Protein AF-0000000080079072 (afdb_homodimer)

Foldseek 3Di:
DPPPPPPPPDPVVLPVVLVVLLVVLVVVVVVVCPDDDDCLAPPPCDPDVVPDDPVRVVVNVVSVVVVVVVVVVVVVVVVVSVVVSVVVSVVVVVVVVVVVVVVVVVVVVVVVVVVVVVVVVVVVVVVVVVVVVVVVVVVVVVVVVVVVVVVVD/DPPPPPPPPDPPVLPVVLVVLLVVLVVVVVVVCPDDDDCLAPPPPDPDPVPDDPVRVVVNVVSVVVVVVVVVVVVVVVVVSVVVSVVVSVVVVVVVVVVVVVVVVVVVVVVVVVVVVVVVVVVVVVVVVVVVVVVVVVVVVVVVVVVVVVVVD

Secondary structure (DSSP, 8-state):
----------THHHHHHHHHHHHHHHHHHHHH--------S-TT--S-GGG--HHHHHHHHHHHHHHHHHHHHHHHHHHHHHHHHHHHHHHHHHHHHHHHHHHHHHHHHHHHHHHHHHHHHHHHHHHHHHHHHHHHHHHHHHHHHHHHHHHH-/----------THHHHHHHHHHHHHHHHHHHHH--------S-TT--S-GGG--HHHHHHHHHHHHHHHHHHHHHHHHHHHHHHHHHHHHHHHHHHHHHHHHHHHHHHHHHHHHHHHHHHHHHHHHHHHHHHHHHHHHHHHHHHHHHHHHHHH-

pLDDT: mean 85.93, std 16.79, range [33.97, 97.81]

Nearest PDB structures (foldseek):
  8i7o-assembly1_B2  TM=3.769E-01  e=9.981E+00  Mus musculus

Solvent-accessible surface area (backbone atoms only — not comparable to full-atom values): 17280 Å² total; per-residue (Å²): 135,84,75,78,71,78,75,74,76,70,73,61,71,58,56,62,51,51,58,49,44,52,51,49,49,51,52,49,50,54,68,58,56,79,56,70,82,59,75,83,61,58,81,85,52,64,95,50,73,88,74,50,51,74,68,48,51,52,50,48,52,50,47,51,52,52,50,49,50,55,50,51,46,52,52,52,48,50,55,45,50,52,51,44,52,48,50,50,51,50,41,36,52,48,32,50,52,50,36,51,52,50,50,52,53,45,50,53,54,50,53,54,50,51,50,51,53,52,48,50,50,51,52,48,51,53,50,52,52,50,50,53,51,51,50,50,53,51,51,53,51,54,50,50,53,54,52,55,55,57,68,74,96,137,85,76,78,70,75,76,75,77,72,73,63,68,60,56,62,52,51,58,48,44,52,52,49,48,51,52,48,52,54,67,58,54,80,55,70,83,60,74,80,61,57,81,87,51,65,94,50,73,89,74,49,51,73,67,48,51,52,49,47,52,49,46,51,51,50,51,50,50,53,50,50,46,52,51,54,47,50,55,46,50,53,53,43,52,48,50,51,51,50,42,36,51,49,34,50,52,50,36,51,52,50,50,53,52,44,50,51,53,50,51,53,50,52,49,51,52,50,49,49,52,53,53,49,50,53,51,54,52,52,50,53,51,51,51,52,52,51,52,55,51,53,50,51,53,54,52,56,54,56,68,74,98

Sequence (306 aa):
MNGIVPMEVGEQTTSTSFTSNEALLNNCISAMKTASLKYSIPVFAGSNEEEWTAKQQQEVHRRKGEDMNVKTFDSKIEIQMMKLKQLVDDRNSEVHRINKRRSQHDNKLQIQRERKEVGKKIKKRKRDEADEKEKRCEEIETKKKKEELSKTSMNGIVPMEVGEQTTSTSFTSNEALLNNCISAMKTASLKYSIPVFAGSNEEEWTAKQQQEVHRRKGEDMNVKTFDSKIEIQMMKLKQLVDDRNSEVHRINKRRSQHDNKLQIQRERKEVGKKIKKRKRDEADEKEKRCEEIETKKKKEELSKTS

Organism: NCBI:txid1611254

Radius of gyration: 47.19 Å; Cα contacts (8 Å, |Δi|>4): 124; chains: 2; bounding box: 48×192×91 Å

Structure (mmCIF, N/CA/C/O backbone):
data_AF-0000000080079072-model_v1
#
loop_
_entity.id
_entity.type
_entity.pdbx_description
1 polymer 'Uncharacterized protein'
#
loop_
_atom_site.group_PDB
_atom_site.id
_atom_site.type_symbol
_atom_site.label_atom_id
_atom_site.label_alt_id
_atom_site.label_comp_id
_atom_site.label_asym_id
_atom_site.label_entity_id
_atom_site.label_seq_id
_atom_site.pdbx_PDB_ins_code
_atom_site.Cartn_x
_atom_site.Cartn_y
_atom_site.Cartn_z
_atom_site.occupancy
_atom_site.B_iso_or_equiv
_atom_site.auth_seq_id
_atom_site.auth_comp_id
_atom_site.auth_asym_id
_atom_site.auth_atom_id
_atom_site.pdbx_PDB_model_num
ATOM 1 N N . MET A 1 1 ? 24.922 44.375 15.43 1 33.97 1 MET A N 1
ATOM 2 C CA . MET A 1 1 ? 24.094 43.812 14.359 1 33.97 1 MET A CA 1
ATOM 3 C C . MET A 1 1 ? 24.125 42.281 14.367 1 33.97 1 MET A C 1
ATOM 5 O O . MET A 1 1 ? 25.141 41.688 13.977 1 33.97 1 MET A O 1
ATOM 9 N N . ASN A 1 2 ? 23.703 41.594 15.523 1 34.59 2 ASN A N 1
ATOM 10 C CA . ASN A 1 2 ? 23.719 40.188 15.859 1 34.59 2 ASN A CA 1
ATOM 11 C C . ASN A 1 2 ? 22.953 39.344 14.82 1 34.59 2 ASN A C 1
ATOM 13 O O . ASN A 1 2 ? 21.781 39.594 14.562 1 34.59 2 ASN A O 1
ATOM 17 N N . GLY A 1 3 ? 23.688 38.844 13.805 1 34.03 3 GLY A N 1
ATOM 18 C CA . GLY A 1 3 ? 23.219 37.969 12.75 1 34.03 3 GLY A CA 1
ATOM 19 C C . GLY A 1 3 ? 22.469 36.75 13.273 1 34.03 3 GLY A C 1
ATOM 20 O O . GLY A 1 3 ? 22.984 36 14.109 1 34.03 3 GLY A O 1
ATOM 21 N N . ILE A 1 4 ? 21.094 36.812 13.375 1 42.25 4 ILE A N 1
ATOM 22 C CA . ILE A 1 4 ? 20.25 35.656 13.648 1 42.25 4 ILE A CA 1
ATOM 23 C C . ILE A 1 4 ? 20.625 34.5 12.734 1 42.25 4 ILE A C 1
ATOM 25 O O . ILE A 1 4 ? 20.562 34.625 11.508 1 42.25 4 ILE A O 1
ATOM 29 N N . VAL A 1 5 ? 21.672 33.719 13.094 1 43.69 5 VAL A N 1
ATOM 30 C CA . VAL A 1 5 ? 22.016 32.5 12.375 1 43.69 5 VAL A CA 1
ATOM 31 C C . VAL A 1 5 ? 20.766 31.656 12.156 1 43.69 5 VAL A C 1
ATOM 33 O O . VAL A 1 5 ? 20.031 31.375 13.109 1 43.69 5 VAL A O 1
ATOM 36 N N . PRO A 1 6 ? 20.234 31.609 10.945 1 40.03 6 PRO A N 1
ATOM 37 C CA . PRO A 1 6 ? 19.109 30.719 10.695 1 40.03 6 PRO A CA 1
ATOM 38 C C . PRO A 1 6 ? 19.359 29.297 11.188 1 40.03 6 PRO A C 1
ATOM 40 O O . PRO A 1 6 ? 20.453 28.75 11 1 40.03 6 PRO A O 1
ATOM 43 N N . MET A 1 7 ? 18.781 28.953 12.312 1 36.62 7 MET A N 1
ATOM 44 C CA . MET A 1 7 ? 18.812 27.562 12.727 1 36.62 7 MET A CA 1
ATOM 45 C C . MET A 1 7 ? 18.469 26.641 11.562 1 36.62 7 MET A C 1
ATOM 47 O O . MET A 1 7 ? 17.422 26.781 10.938 1 36.62 7 MET A O 1
ATOM 51 N N . GLU A 1 8 ? 19.422 26.109 10.922 1 37.41 8 GLU A N 1
ATOM 52 C CA . GLU A 1 8 ? 19.25 25.016 9.977 1 37.41 8 GLU A CA 1
ATOM 53 C C . GLU A 1 8 ? 18.359 23.922 10.555 1 37.41 8 GLU A C 1
ATOM 55 O O . GLU A 1 8 ? 18.719 23.281 11.547 1 37.41 8 GLU A O 1
ATOM 60 N N . VAL A 1 9 ? 17.094 24.078 10.609 1 40.34 9 VAL A N 1
ATOM 61 C CA . VAL A 1 9 ? 16.234 22.922 10.836 1 40.34 9 VAL A CA 1
ATOM 62 C C . VAL A 1 9 ? 16.719 21.75 9.984 1 40.34 9 VAL A C 1
ATOM 64 O O . VAL A 1 9 ? 16.688 21.812 8.75 1 40.34 9 VAL A O 1
ATOM 67 N N . GLY A 1 10 ? 17.672 21.047 10.391 1 36.69 10 GLY A N 1
ATOM 68 C CA . GLY A 1 10 ? 18.188 19.844 9.75 1 36.69 10 GLY A CA 1
ATOM 69 C C . GLY A 1 10 ? 17.094 18.953 9.18 1 36.69 10 GLY A C 1
ATOM 70 O O . GLY A 1 10 ? 16.078 18.719 9.836 1 36.69 10 GLY A O 1
ATOM 71 N N . GLU A 1 11 ? 16.984 18.797 7.812 1 41.47 11 GLU A N 1
ATOM 72 C CA . GLU A 1 11 ? 16.281 17.875 6.926 1 41.47 11 GLU A CA 1
ATOM 73 C C . GLU A 1 11 ? 16.359 16.438 7.449 1 41.47 11 GLU A C 1
ATOM 75 O O . GLU A 1 11 ? 16.266 15.484 6.676 1 41.47 11 GLU A O 1
ATOM 80 N N . GLN A 1 12 ? 16.969 16.203 8.523 1 43.53 12 GLN A N 1
ATOM 81 C CA . GLN A 1 12 ? 17.281 14.828 8.883 1 43.53 12 GLN A CA 1
ATOM 82 C C . GLN A 1 12 ? 16 14.016 9.062 1 43.53 12 GLN A C 1
ATOM 84 O O . GLN A 1 12 ? 16 12.797 8.859 1 43.53 12 GLN A O 1
ATOM 89 N N . THR A 1 13 ? 14.906 14.578 9.469 1 45.66 13 THR A N 1
ATOM 90 C CA . THR A 1 13 ? 13.789 13.734 9.875 1 45.66 13 THR A CA 1
ATOM 91 C C . THR A 1 13 ? 13.141 13.078 8.656 1 45.66 13 THR A C 1
ATOM 93 O O . THR A 1 13 ? 12.422 12.086 8.789 1 45.66 13 THR A O 1
ATOM 96 N N . THR A 1 14 ? 13.406 13.609 7.496 1 47.66 14 THR A N 1
ATOM 97 C CA . THR A 1 14 ? 12.656 13.125 6.344 1 47.66 14 THR A CA 1
ATOM 98 C C . THR A 1 14 ? 13.18 11.758 5.895 1 47.66 14 THR A C 1
ATOM 100 O O . THR A 1 14 ? 12.398 10.898 5.473 1 47.66 14 THR A O 1
ATOM 103 N N . SER A 1 15 ? 14.477 11.641 6.02 1 50.62 15 SER A N 1
ATOM 104 C CA . SER A 1 15 ? 15.047 10.461 5.383 1 50.62 15 SER A CA 1
ATOM 105 C C . SER A 1 15 ? 14.695 9.188 6.152 1 50.62 15 SER A C 1
ATOM 107 O O . SER A 1 15 ? 14.445 8.148 5.551 1 50.62 15 SER A O 1
ATOM 109 N N . THR A 1 16 ? 14.781 9.234 7.418 1 53 16 THR A N 1
ATOM 110 C CA . THR A 1 16 ? 14.523 8.039 8.203 1 53 16 THR A CA 1
ATOM 111 C C . THR A 1 16 ? 13.078 7.574 8.031 1 53 16 THR A C 1
ATOM 113 O O . THR A 1 16 ? 12.812 6.371 7.98 1 53 16 THR A O 1
ATOM 116 N N . SER A 1 17 ? 12.234 8.492 7.855 1 58.66 17 SER A N 1
ATOM 117 C CA . SER A 1 17 ? 10.82 8.148 7.703 1 58.66 17 SER A CA 1
ATOM 118 C C . SER A 1 17 ? 10.57 7.453 6.367 1 58.66 17 SER A C 1
ATOM 120 O O . SER A 1 17 ? 9.734 6.547 6.281 1 58.66 17 SER A O 1
ATOM 122 N N . PHE A 1 18 ? 11.438 7.777 5.43 1 60.84 18 PHE A N 1
ATOM 123 C CA . PHE A 1 18 ? 11.258 7.227 4.09 1 60.84 18 PHE A CA 1
ATOM 124 C C . PHE A 1 18 ? 11.547 5.73 4.078 1 60.84 18 PHE A C 1
ATOM 126 O O . PHE A 1 18 ? 10.789 4.949 3.494 1 60.84 18 PHE A O 1
ATOM 133 N N . THR A 1 19 ? 12.68 5.426 4.688 1 65.56 19 THR A N 1
ATOM 134 C CA . THR A 1 19 ? 13.078 4.02 4.672 1 65.56 19 THR A CA 1
ATOM 135 C C . THR A 1 19 ? 12.109 3.178 5.5 1 65.56 19 THR A C 1
ATOM 137 O O . THR A 1 19 ? 11.805 2.041 5.141 1 65.56 19 THR A O 1
ATOM 140 N N . SER A 1 20 ? 11.531 3.945 6.398 1 85.88 20 SER A N 1
ATOM 141 C CA . SER A 1 20 ? 10.664 3.203 7.305 1 85.88 20 SER A CA 1
ATOM 142 C C . SER A 1 20 ? 9.32 2.877 6.652 1 85.88 20 SER A C 1
ATOM 144 O O . SER A 1 20 ? 8.844 1.747 6.746 1 85.88 20 SER A O 1
ATOM 146 N N . ASN A 1 21 ? 8.914 3.785 5.719 1 89.94 21 ASN A N 1
ATOM 147 C CA . ASN A 1 21 ? 7.625 3.549 5.086 1 89.94 21 ASN A CA 1
ATOM 148 C C . ASN A 1 21 ? 7.719 2.482 3.996 1 89.94 21 ASN A C 1
ATOM 150 O O . ASN A 1 21 ? 6.801 1.676 3.832 1 89.94 21 ASN A O 1
ATOM 154 N N . GLU A 1 22 ? 8.891 2.477 3.334 1 90.75 22 GLU A N 1
ATOM 155 C CA . GLU A 1 22 ? 9.117 1.466 2.307 1 90.75 22 GLU A CA 1
ATOM 156 C C . GLU A 1 22 ? 9.141 0.063 2.908 1 90.75 22 GLU A C 1
ATOM 158 O O . GLU A 1 22 ? 8.523 -0.86 2.367 1 90.75 22 GLU A O 1
ATOM 163 N N . ALA A 1 23 ? 9.859 -0.014 3.984 1 92.38 23 ALA A N 1
ATOM 164 C CA . ALA A 1 23 ? 9.945 -1.303 4.664 1 92.38 23 ALA A CA 1
ATOM 165 C C . ALA A 1 23 ? 8.578 -1.759 5.152 1 92.38 23 ALA A C 1
ATOM 167 O O . ALA A 1 23 ? 8.227 -2.936 5.031 1 92.38 23 ALA A O 1
ATOM 168 N N . LEU A 1 24 ? 7.805 -0.873 5.66 1 93.56 24 LEU A N 1
ATOM 169 C CA . LEU A 1 24 ? 6.465 -1.185 6.145 1 93.56 24 LEU A CA 1
ATOM 170 C C . LEU A 1 24 ? 5.582 -1.687 5.008 1 93.56 24 LEU A C 1
ATOM 172 O O . LEU A 1 24 ? 4.906 -2.709 5.145 1 93.56 24 LEU A O 1
ATOM 176 N N . LEU A 1 25 ? 5.637 -1.016 3.934 1 95.56 25 LEU A N 1
ATOM 177 C CA . LEU A 1 25 ? 4.809 -1.397 2.793 1 95.56 25 LEU A CA 1
ATOM 178 C C . LEU A 1 25 ? 5.258 -2.738 2.221 1 95.56 25 LEU A C 1
ATOM 180 O O . LEU A 1 25 ? 4.43 -3.582 1.88 1 95.56 25 LEU A O 1
ATOM 184 N N . ASN A 1 26 ? 6.543 -2.947 2.117 1 94.06 26 ASN A N 1
ATOM 185 C CA . ASN A 1 26 ? 7.07 -4.215 1.622 1 94.06 26 ASN A CA 1
ATOM 186 C C . ASN A 1 26 ? 6.609 -5.387 2.482 1 94.06 26 ASN A C 1
ATOM 188 O O . ASN A 1 26 ? 6.238 -6.438 1.959 1 94.06 26 ASN A O 1
ATOM 192 N N . ASN A 1 27 ? 6.676 -5.199 3.748 1 93.06 27 ASN A N 1
ATOM 193 C CA . ASN A 1 27 ? 6.207 -6.23 4.664 1 93.06 27 ASN A CA 1
ATOM 194 C C . ASN A 1 27 ? 4.715 -6.504 4.488 1 93.06 27 ASN A C 1
ATOM 196 O O . ASN A 1 27 ? 4.285 -7.66 4.512 1 93.06 27 ASN A O 1
ATOM 200 N N . CYS A 1 28 ? 3.977 -5.441 4.316 1 94.56 28 CYS A N 1
ATOM 201 C CA . CYS A 1 28 ? 2.537 -5.574 4.125 1 94.56 28 CYS A CA 1
ATOM 202 C C . CYS A 1 28 ? 2.229 -6.34 2.842 1 94.56 28 CYS A C 1
ATOM 204 O O . CYS A 1 28 ? 1.426 -7.273 2.848 1 94.56 28 CYS A O 1
ATOM 206 N N . ILE A 1 29 ? 2.916 -5.988 1.785 1 95.12 29 ILE A N 1
ATOM 207 C CA . ILE A 1 29 ? 2.68 -6.621 0.492 1 95.12 29 ILE A CA 1
ATOM 208 C C . ILE A 1 29 ? 3.102 -8.086 0.55 1 95.12 29 ILE A C 1
ATOM 210 O O . ILE A 1 29 ? 2.418 -8.961 0.006 1 95.12 29 ILE A O 1
ATOM 214 N N . SER A 1 30 ? 4.176 -8.398 1.187 1 94 30 SER A N 1
ATOM 215 C CA . SER A 1 30 ? 4.633 -9.773 1.345 1 94 30 SER A CA 1
ATOM 216 C C . SER A 1 30 ? 3.594 -10.617 2.082 1 94 30 SER A C 1
ATOM 218 O O . SER A 1 30 ? 3.377 -11.781 1.742 1 94 30 SER A O 1
ATOM 220 N N . ALA A 1 31 ? 3.008 -10.016 3.07 1 92.62 31 ALA A N 1
ATOM 221 C CA . ALA A 1 31 ? 1.968 -10.711 3.828 1 92.62 31 ALA A CA 1
ATOM 222 C C . ALA A 1 31 ? 0.729 -10.945 2.967 1 92.62 31 ALA A C 1
ATOM 224 O O . ALA A 1 31 ? 0.017 -11.938 3.152 1 92.62 31 ALA A O 1
ATOM 225 N N . MET A 1 32 ? 0.487 -10.047 2.082 1 92.88 32 MET A N 1
ATOM 226 C CA . MET A 1 32 ? -0.7 -10.133 1.236 1 92.88 32 MET A CA 1
ATOM 227 C C . MET A 1 32 ? -0.502 -11.148 0.123 1 92.88 32 MET A C 1
ATOM 229 O O . MET A 1 32 ? -1.474 -11.695 -0.406 1 92.88 32 MET A O 1
ATOM 233 N N . LYS A 1 33 ? 0.764 -11.281 -0.281 1 92.75 33 LYS A N 1
ATOM 234 C CA . LYS A 1 33 ? 1.081 -12.297 -1.281 1 92.75 33 LYS A CA 1
ATOM 235 C C . LYS A 1 33 ? 1.014 -13.703 -0.682 1 92.75 33 LYS A C 1
ATOM 237 O O . LYS A 1 33 ? 2.012 -14.211 -0.168 1 92.75 33 LYS A O 1
ATOM 242 N N . THR A 1 34 ? -0.06 -14.367 -0.802 1 84.88 34 THR A N 1
ATOM 243 C CA . THR A 1 34 ? -0.303 -15.633 -0.109 1 84.88 34 THR A CA 1
ATOM 244 C C . THR A 1 34 ? -0.004 -16.812 -1.022 1 84.88 34 THR A C 1
ATOM 246 O O . THR A 1 34 ? 0.082 -17.953 -0.562 1 84.88 34 THR A O 1
ATOM 249 N N . ALA A 1 35 ? 0.168 -16.469 -2.299 1 87.69 35 ALA A N 1
ATOM 250 C CA . ALA A 1 35 ? 0.352 -17.578 -3.229 1 87.69 35 ALA A CA 1
ATOM 251 C C . ALA A 1 35 ? 1.716 -17.5 -3.91 1 87.69 35 ALA A C 1
ATOM 253 O O . ALA A 1 35 ? 2.189 -16.422 -4.246 1 87.69 35 ALA A O 1
ATOM 254 N N . SER A 1 36 ? 2.33 -18.672 -3.988 1 92.06 36 SER A N 1
ATOM 255 C CA . SER A 1 36 ? 3.572 -18.797 -4.742 1 92.06 36 SER A CA 1
ATOM 256 C C . SER A 1 36 ? 3.445 -19.844 -5.848 1 92.06 36 SER A C 1
ATOM 258 O O . SER A 1 36 ? 2.645 -20.781 -5.738 1 92.06 36 SER A O 1
ATOM 260 N N . LEU A 1 37 ? 4.117 -19.578 -6.867 1 94.12 37 LEU A N 1
ATOM 261 C CA . LEU A 1 37 ? 4.098 -20.516 -7.992 1 94.12 37 LEU A CA 1
ATOM 262 C C . LEU A 1 37 ? 4.707 -21.859 -7.594 1 94.12 37 LEU A C 1
ATOM 264 O O . LEU A 1 37 ? 5.742 -21.906 -6.926 1 94.12 37 LEU A O 1
ATOM 268 N N . LYS A 1 38 ? 4.008 -22.922 -8.047 1 90.31 38 LYS A N 1
ATOM 269 C CA . LYS A 1 38 ? 4.465 -24.281 -7.824 1 90.31 38 LYS A CA 1
ATOM 270 C C . LYS A 1 38 ? 4.598 -25.047 -9.141 1 90.31 38 LYS A C 1
ATOM 272 O O . LYS A 1 38 ? 4.219 -24.547 -10.195 1 90.31 38 LYS A O 1
ATOM 277 N N . TYR A 1 39 ? 5.398 -26.219 -9.156 1 86.94 39 TYR A N 1
ATOM 278 C CA . TYR A 1 39 ? 5.488 -27.125 -10.289 1 86.94 39 TYR A CA 1
ATOM 279 C C . TYR A 1 39 ? 6.281 -26.516 -11.43 1 86.94 39 TYR A C 1
ATOM 281 O O . TYR A 1 39 ? 5.836 -26.531 -12.578 1 86.94 39 TYR A O 1
ATOM 289 N N . SER A 1 40 ? 7.355 -25.953 -11.117 1 83.19 40 SER A N 1
ATOM 290 C CA . SER A 1 40 ? 8.18 -25.266 -12.102 1 83.19 40 SER A CA 1
ATOM 291 C C . SER A 1 40 ? 8.656 -26.219 -13.195 1 83.19 40 SER A C 1
ATOM 293 O O . SER A 1 40 ? 8.727 -25.844 -14.367 1 83.19 40 SER A O 1
ATOM 295 N N . ILE A 1 41 ? 8.875 -27.422 -12.797 1 80 41 ILE A N 1
ATOM 296 C CA . ILE A 1 41 ? 9.312 -28.422 -13.758 1 80 41 ILE A CA 1
ATOM 297 C C . ILE A 1 41 ? 8.258 -29.516 -13.891 1 80 41 ILE A C 1
ATOM 299 O O . ILE A 1 41 ? 7.785 -30.047 -12.883 1 80 41 ILE A O 1
ATOM 303 N N . PRO A 1 42 ? 7.992 -29.797 -15.078 1 84.88 42 PRO A N 1
ATOM 304 C CA . PRO A 1 42 ? 7.004 -30.859 -15.266 1 84.88 42 PRO A CA 1
ATOM 305 C C . PRO A 1 42 ? 7.465 -32.188 -14.703 1 84.88 42 PRO A C 1
ATOM 307 O O . PRO A 1 42 ? 8.664 -32.5 -14.703 1 84.88 42 PRO A O 1
ATOM 310 N N . VAL A 1 43 ? 6.703 -33 -14.086 1 79.88 43 VAL A N 1
ATOM 311 C CA . VAL A 1 43 ? 6.996 -34.219 -13.367 1 79.88 43 VAL A CA 1
ATOM 312 C C . VAL A 1 43 ? 7.824 -35.156 -14.242 1 79.88 43 VAL A C 1
ATOM 314 O O . VAL A 1 43 ? 8.758 -35.812 -13.766 1 79.88 43 VAL A O 1
ATOM 317 N N . PHE A 1 44 ? 7.633 -35.344 -15.508 1 75.62 44 PHE A N 1
ATOM 318 C CA . PHE A 1 44 ? 8.344 -36.344 -16.312 1 75.62 44 PHE A CA 1
ATOM 319 C C . PHE A 1 44 ? 9.352 -35.688 -17.234 1 75.62 44 PHE A C 1
ATOM 321 O O . PHE A 1 44 ? 9.852 -36.281 -18.172 1 75.62 44 PHE A O 1
ATOM 328 N N . ALA A 1 45 ? 9.531 -34.438 -16.859 1 73.06 45 ALA A N 1
ATOM 329 C CA . ALA A 1 45 ? 10.609 -33.781 -17.609 1 73.06 45 ALA A CA 1
ATOM 330 C C . ALA A 1 45 ? 11.953 -33.969 -16.906 1 73.06 45 ALA A C 1
ATOM 332 O O . ALA A 1 45 ? 12.094 -33.656 -15.727 1 73.06 45 ALA A O 1
ATOM 333 N N . GLY A 1 46 ? 12.719 -35.031 -17.266 1 69.19 46 GLY A N 1
ATOM 334 C CA . GLY A 1 46 ? 14.023 -35.281 -16.688 1 69.19 46 GLY A CA 1
ATOM 335 C C . GLY A 1 46 ? 14.859 -34.031 -16.516 1 69.19 46 GLY A C 1
ATOM 336 O O . GLY A 1 46 ? 14.453 -32.938 -16.938 1 69.19 46 GLY A O 1
ATOM 337 N N . SER A 1 47 ? 15.93 -34.312 -15.773 1 71.62 47 SER A N 1
ATOM 338 C CA . SER A 1 47 ? 16.844 -33.219 -15.492 1 71.62 47 SER A CA 1
ATOM 339 C C . SER A 1 47 ? 17.625 -32.812 -16.75 1 71.62 47 SER A C 1
ATOM 341 O O . SER A 1 47 ? 18.109 -31.688 -16.844 1 71.62 47 SER A O 1
ATOM 343 N N . ASN A 1 48 ? 17.594 -33.656 -17.719 1 76.44 48 ASN A N 1
ATOM 344 C CA . ASN A 1 48 ? 18.359 -33.406 -18.922 1 76.44 48 ASN A CA 1
ATOM 345 C C . ASN A 1 48 ? 17.469 -32.906 -20.062 1 76.44 48 ASN A C 1
ATOM 347 O O . ASN A 1 48 ? 16.672 -33.656 -20.609 1 76.44 48 ASN A O 1
ATOM 351 N N . GLU A 1 49 ? 17.641 -31.75 -20.453 1 79.5 49 GLU A N 1
ATOM 352 C CA . GLU A 1 49 ? 16.844 -31.047 -21.453 1 79.5 49 GLU A CA 1
ATOM 353 C C . GLU A 1 49 ? 16.984 -31.719 -22.828 1 79.5 49 GLU A C 1
ATOM 355 O O . GLU A 1 49 ? 16.047 -31.688 -23.625 1 79.5 49 GLU A O 1
ATOM 360 N N . GLU A 1 50 ? 18.172 -32.344 -23.062 1 79.81 50 GLU A N 1
ATOM 361 C CA . GLU A 1 50 ? 18.438 -32.938 -24.375 1 79.81 50 GLU A CA 1
ATOM 362 C C . GLU A 1 50 ? 17.578 -34.188 -24.594 1 79.81 50 GLU A C 1
ATOM 364 O O . GLU A 1 50 ? 17.375 -34.594 -25.734 1 79.81 50 GLU A O 1
ATOM 369 N N . GLU A 1 51 ? 17.094 -34.688 -23.516 1 82 51 GLU A N 1
ATOM 370 C CA . GLU A 1 51 ? 16.312 -35.938 -23.641 1 82 51 GLU A CA 1
ATOM 371 C C . GLU A 1 51 ? 14.82 -35.656 -23.656 1 82 51 GLU A C 1
ATOM 373 O O . GLU A 1 51 ? 14.016 -36.562 -23.797 1 82 51 GLU A O 1
ATOM 378 N N . TRP A 1 52 ? 14.43 -34.281 -23.641 1 83.62 52 TRP A N 1
ATOM 379 C CA . TRP A 1 52 ? 13.008 -33.969 -23.562 1 83.62 52 TRP A CA 1
ATOM 380 C C . TRP A 1 52 ? 12.32 -34.25 -24.906 1 83.62 52 TRP A C 1
ATOM 382 O O . TRP A 1 52 ? 12.875 -33.938 -25.953 1 83.62 52 TRP A O 1
ATOM 392 N N . THR A 1 53 ? 11.164 -34.812 -24.797 1 86 53 THR A N 1
ATOM 393 C CA . THR A 1 53 ? 10.312 -34.906 -25.969 1 86 53 THR A CA 1
ATOM 394 C C . THR A 1 53 ? 9.82 -33.5 -26.375 1 86 53 THR A C 1
ATOM 396 O O . THR A 1 53 ? 9.969 -32.531 -25.609 1 86 53 THR A O 1
ATOM 399 N N . ALA A 1 54 ? 9.305 -33.344 -27.578 1 87.44 54 ALA A N 1
ATOM 400 C CA . ALA A 1 54 ? 8.766 -32.062 -28.047 1 87.44 54 ALA A CA 1
ATOM 401 C C . ALA A 1 54 ? 7.66 -31.562 -27.125 1 87.44 54 ALA A C 1
ATOM 403 O O . ALA A 1 54 ? 7.562 -30.359 -26.875 1 87.44 54 ALA A O 1
ATOM 404 N N . LYS A 1 55 ? 6.82 -32.438 -26.562 1 86.44 55 LYS A N 1
ATOM 405 C CA . LYS A 1 55 ? 5.711 -32.094 -25.703 1 86.44 55 LYS A CA 1
ATOM 406 C C . LYS A 1 55 ? 6.215 -31.547 -24.359 1 86.44 55 LYS A C 1
ATOM 408 O O . LYS A 1 55 ? 5.668 -30.578 -23.828 1 86.44 55 LYS A O 1
ATOM 413 N N . GLN A 1 56 ? 7.25 -32.156 -23.922 1 87.81 56 GLN A N 1
ATOM 414 C CA . GLN A 1 56 ? 7.844 -31.688 -22.672 1 87.81 56 GLN A CA 1
ATOM 415 C C . GLN A 1 56 ? 8.477 -30.312 -22.828 1 87.81 56 GLN A C 1
ATOM 417 O O . GLN A 1 56 ? 8.32 -29.453 -21.969 1 87.81 56 GLN A O 1
ATOM 422 N N . GLN A 1 57 ? 9.164 -30.109 -23.969 1 89.19 57 GLN A N 1
ATOM 423 C CA . GLN A 1 57 ? 9.766 -28.812 -24.25 1 89.19 57 GLN A CA 1
ATOM 424 C C . GLN A 1 57 ? 8.711 -27.719 -24.328 1 89.19 57 GLN A C 1
ATOM 426 O O . GLN A 1 57 ? 8.922 -26.609 -23.828 1 89.19 57 GLN A O 1
ATOM 431 N N . GLN A 1 58 ? 7.594 -28.031 -24.969 1 91.69 58 GLN A N 1
ATOM 432 C CA . GLN A 1 58 ? 6.496 -27.078 -25.109 1 91.69 58 GLN A CA 1
ATOM 433 C C . GLN A 1 58 ? 5.93 -26.703 -23.734 1 91.69 58 GLN A C 1
ATOM 435 O O . GLN A 1 58 ? 5.637 -25.547 -23.469 1 91.69 58 GLN A O 1
ATOM 440 N N . GLU A 1 59 ? 5.777 -27.719 -22.875 1 93.69 59 GLU A N 1
ATOM 441 C CA . GLU A 1 59 ? 5.242 -27.469 -21.547 1 93.69 59 GLU A CA 1
ATOM 442 C C . GLU A 1 59 ? 6.203 -26.625 -20.719 1 93.69 59 GLU A C 1
ATOM 444 O O . GLU A 1 59 ? 5.777 -25.703 -20 1 93.69 59 GLU A O 1
ATOM 449 N N . VAL A 1 60 ? 7.43 -26.859 -20.766 1 90.75 60 VAL A N 1
ATOM 450 C CA . VAL A 1 60 ? 8.43 -26.062 -20.047 1 90.75 60 VAL A CA 1
ATOM 451 C C . VAL A 1 60 ? 8.391 -24.625 -20.531 1 90.75 60 VAL A C 1
ATOM 453 O O . VAL A 1 60 ? 8.461 -23.688 -19.734 1 90.75 60 VAL A O 1
ATOM 456 N N . HIS A 1 61 ? 8.289 -24.453 -21.875 1 92.75 61 HIS A N 1
ATOM 457 C CA . HIS A 1 61 ? 8.188 -23.109 -22.438 1 92.75 61 HIS A CA 1
ATOM 458 C C . HIS A 1 61 ? 6.934 -22.391 -21.938 1 92.75 61 HIS A C 1
ATOM 460 O O . HIS A 1 61 ? 6.973 -21.203 -21.656 1 92.75 61 HIS A O 1
ATOM 466 N N . ARG A 1 62 ? 5.844 -23.078 -21.844 1 95.44 62 ARG A N 1
ATOM 467 C CA . ARG A 1 62 ? 4.59 -22.516 -21.344 1 95.44 62 ARG A CA 1
ATOM 468 C C . ARG A 1 62 ? 4.734 -22.062 -19.891 1 95.44 62 ARG A C 1
ATOM 470 O O . ARG A 1 62 ? 4.32 -20.953 -19.547 1 95.44 62 ARG A O 1
ATOM 477 N N . ARG A 1 63 ? 5.344 -22.891 -19.078 1 94.62 63 ARG A N 1
ATOM 478 C CA . ARG A 1 63 ? 5.52 -22.562 -17.672 1 94.62 63 ARG A CA 1
ATOM 479 C C . ARG A 1 63 ? 6.438 -21.359 -17.5 1 94.62 63 ARG A C 1
ATOM 481 O O . ARG A 1 63 ? 6.219 -20.531 -16.609 1 94.62 63 ARG A O 1
ATOM 488 N N . LYS A 1 64 ? 7.438 -21.297 -18.375 1 93.5 64 LYS A N 1
ATOM 489 C CA . LYS A 1 64 ? 8.297 -20.125 -18.344 1 93.5 64 LYS A CA 1
ATOM 490 C C . LYS A 1 64 ? 7.508 -18.859 -18.656 1 93.5 64 LYS A C 1
ATOM 492 O O . LYS A 1 64 ? 7.734 -17.812 -18.047 1 93.5 64 LYS A O 1
ATOM 497 N N . GLY A 1 65 ? 6.621 -19.016 -19.672 1 95.81 65 GLY A N 1
ATOM 498 C CA . GLY A 1 65 ? 5.742 -17.891 -19.96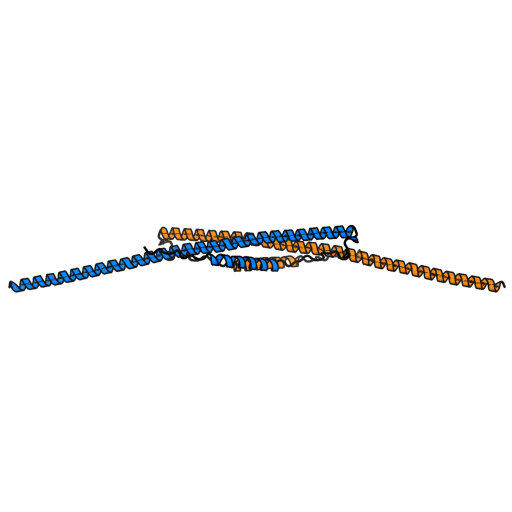9 1 95.81 65 GLY A CA 1
ATOM 499 C C . GLY A 1 65 ? 4.852 -17.516 -18.812 1 95.81 65 GLY A C 1
ATOM 500 O O . GLY A 1 65 ? 4.633 -16.328 -18.547 1 95.81 65 GLY A O 1
ATOM 501 N N . GLU A 1 66 ? 4.348 -18.469 -18.125 1 96.94 66 GLU A N 1
ATOM 502 C CA . GLU A 1 66 ? 3.523 -18.234 -16.938 1 96.94 66 GLU A CA 1
ATOM 503 C C . GLU A 1 66 ? 4.32 -17.547 -15.836 1 96.94 66 GLU A C 1
ATOM 505 O O . GLU A 1 66 ? 3.83 -16.609 -15.203 1 96.94 66 GLU A O 1
ATOM 510 N N . ASP A 1 67 ? 5.523 -17.938 -15.586 1 95.69 67 ASP A N 1
ATOM 511 C CA . ASP A 1 67 ? 6.41 -17.297 -14.617 1 95.69 67 ASP A CA 1
ATOM 512 C C . ASP A 1 67 ? 6.625 -15.828 -14.953 1 95.69 67 ASP A C 1
ATOM 514 O O . ASP A 1 67 ? 6.621 -14.977 -14.062 1 95.69 67 ASP A O 1
ATOM 518 N N . MET A 1 68 ? 6.852 -15.578 -16.203 1 96.44 68 MET A N 1
ATOM 519 C CA . MET A 1 68 ? 7.066 -14.203 -16.656 1 96.44 68 MET A CA 1
ATOM 520 C C . MET A 1 68 ? 5.824 -13.352 -16.406 1 96.44 68 MET A C 1
ATOM 522 O O . MET A 1 68 ? 5.934 -12.172 -16.078 1 96.44 68 MET A O 1
ATOM 526 N N . ASN A 1 69 ? 4.73 -13.961 -16.625 1 96.38 69 ASN A N 1
ATOM 527 C CA . ASN A 1 69 ? 3.48 -13.258 -16.359 1 96.38 69 ASN A CA 1
ATOM 528 C C . ASN A 1 69 ? 3.371 -12.836 -14.898 1 96.38 69 ASN A C 1
ATOM 530 O O . ASN A 1 69 ? 3.02 -11.695 -14.602 1 96.38 69 ASN A O 1
ATOM 534 N N . VAL A 1 70 ? 3.658 -13.75 -13.984 1 97.12 70 VAL A N 1
ATOM 535 C CA . VAL A 1 70 ? 3.602 -13.453 -12.555 1 97.12 70 VAL A CA 1
ATOM 536 C C . VAL A 1 70 ? 4.633 -12.383 -12.203 1 97.12 70 VA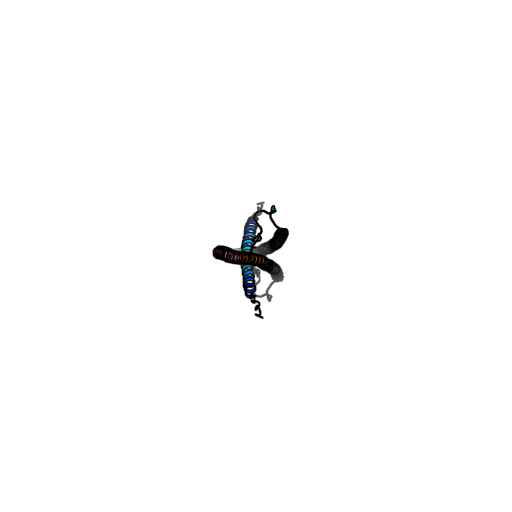L A C 1
ATOM 538 O O . VAL A 1 70 ? 4.352 -11.477 -11.414 1 97.12 70 VAL A O 1
ATOM 541 N N . LYS A 1 71 ? 5.797 -12.43 -12.82 1 96.5 71 LYS A N 1
ATOM 542 C CA . LYS A 1 71 ? 6.82 -11.406 -12.609 1 96.5 71 LYS A CA 1
ATOM 543 C C . LYS A 1 71 ? 6.328 -10.031 -13.047 1 96.5 71 LYS A C 1
ATOM 545 O O . LYS A 1 71 ? 6.656 -9.023 -12.422 1 96.5 71 LYS A O 1
ATOM 550 N N . THR A 1 72 ? 5.633 -10.047 -14.117 1 97.75 72 THR A N 1
ATOM 551 C CA . THR A 1 72 ? 5.051 -8.789 -14.594 1 97.75 72 THR A CA 1
ATOM 552 C C . THR A 1 72 ? 4.098 -8.211 -13.547 1 97.75 72 THR A C 1
ATOM 554 O O . THR A 1 72 ? 4.098 -7 -13.305 1 97.75 72 THR A O 1
ATOM 557 N N . PHE A 1 73 ? 3.254 -9.07 -12.945 1 97 73 PHE A N 1
ATOM 558 C CA . PHE A 1 73 ? 2.393 -8.633 -11.859 1 97 73 PHE A CA 1
ATOM 559 C C . PHE A 1 73 ? 3.217 -8.039 -10.719 1 97 73 PHE A C 1
ATOM 561 O O . PHE A 1 73 ? 2.887 -6.969 -10.195 1 97 73 PHE A O 1
ATOM 568 N N . ASP A 1 74 ? 4.246 -8.68 -10.383 1 96.62 74 ASP A N 1
ATOM 569 C CA . ASP A 1 74 ? 5.082 -8.242 -9.266 1 96.62 74 ASP A CA 1
ATOM 570 C C . ASP A 1 74 ? 5.695 -6.875 -9.547 1 96.62 74 ASP A C 1
ATOM 572 O O . ASP A 1 74 ? 5.758 -6.023 -8.656 1 96.62 74 ASP A O 1
ATOM 576 N N . SER A 1 75 ? 6.125 -6.656 -10.742 1 97.44 75 SER A N 1
ATOM 577 C CA . SER A 1 75 ? 6.684 -5.367 -11.125 1 97.44 75 SER A CA 1
ATOM 578 C C . SER A 1 75 ? 5.645 -4.258 -11.023 1 97.44 75 SER A C 1
ATOM 580 O O . SER A 1 75 ? 5.945 -3.162 -10.547 1 97.44 75 SER A O 1
ATOM 582 N N . LYS A 1 76 ? 4.441 -4.52 -11.516 1 97.62 76 LYS A N 1
ATOM 583 C CA . LYS A 1 76 ? 3.359 -3.543 -11.422 1 97.62 76 LYS A CA 1
ATOM 584 C C . LYS A 1 76 ? 3.047 -3.207 -9.961 1 97.62 76 LYS A C 1
ATOM 586 O O . LYS A 1 76 ? 2.793 -2.049 -9.625 1 97.62 76 LYS A O 1
ATOM 591 N N . ILE A 1 77 ? 3.045 -4.25 -9.156 1 97.31 77 ILE A N 1
ATOM 592 C CA . ILE A 1 77 ? 2.773 -4.074 -7.734 1 97.31 77 ILE A CA 1
ATOM 593 C C . ILE A 1 77 ? 3.844 -3.18 -7.113 1 97.31 77 ILE A C 1
ATOM 595 O O . ILE A 1 77 ? 3.533 -2.285 -6.324 1 97.31 77 ILE A O 1
ATOM 599 N N . GLU A 1 78 ? 5.055 -3.398 -7.52 1 96.19 78 GLU A N 1
ATOM 600 C CA . GLU A 1 78 ? 6.156 -2.59 -7.008 1 96.19 78 GLU A CA 1
ATOM 601 C C . GLU A 1 78 ? 6 -1.126 -7.402 1 96.19 78 GLU A C 1
ATOM 603 O O . GLU A 1 78 ? 6.203 -0.229 -6.582 1 96.19 78 GLU A O 1
ATOM 608 N N . ILE A 1 79 ? 5.645 -0.848 -8.602 1 96.88 79 ILE A N 1
ATOM 609 C CA . ILE A 1 79 ? 5.449 0.513 -9.086 1 96.88 79 ILE A CA 1
ATOM 610 C C . ILE A 1 79 ? 4.324 1.186 -8.305 1 96.88 79 ILE A C 1
ATOM 612 O O . ILE A 1 79 ? 4.461 2.334 -7.875 1 96.88 79 ILE A O 1
ATOM 616 N N . GLN A 1 80 ? 3.238 0.402 -8.117 1 97.25 80 GLN A N 1
ATOM 617 C CA . GLN A 1 80 ? 2.098 0.938 -7.387 1 97.25 80 GLN A CA 1
ATOM 618 C C . GLN A 1 80 ? 2.455 1.207 -5.926 1 97.25 80 GLN A C 1
ATOM 620 O O . GLN A 1 80 ? 1.985 2.182 -5.336 1 97.25 80 GLN A O 1
ATOM 625 N N . MET A 1 81 ? 3.166 0.323 -5.367 1 96.25 81 MET A N 1
ATOM 626 C CA . MET A 1 81 ? 3.643 0.479 -3.996 1 96.25 81 MET A CA 1
ATOM 627 C C . MET A 1 81 ? 4.453 1.762 -3.844 1 96.25 81 MET A C 1
ATOM 629 O O . MET A 1 81 ? 4.266 2.51 -2.881 1 96.25 81 MET A O 1
ATOM 633 N N . MET A 1 82 ? 5.359 2.045 -4.758 1 96.31 82 MET A N 1
ATOM 634 C CA . MET A 1 82 ? 6.207 3.232 -4.707 1 96.31 82 MET A CA 1
ATOM 635 C C . MET A 1 82 ? 5.375 4.504 -4.855 1 96.31 82 MET A C 1
ATOM 637 O O . MET A 1 82 ? 5.648 5.508 -4.199 1 96.31 82 MET A O 1
ATOM 641 N N . LYS A 1 83 ? 4.383 4.465 -5.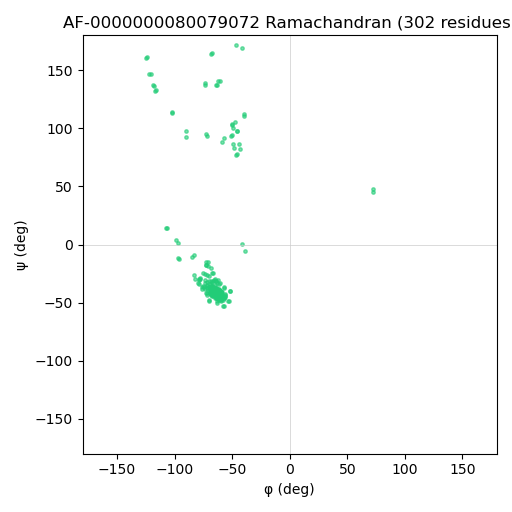695 1 97.19 83 LYS A N 1
ATOM 642 C CA . LYS A 1 83 ? 3.475 5.598 -5.852 1 97.19 83 LYS A CA 1
ATOM 643 C C . LYS A 1 83 ? 2.725 5.883 -4.555 1 97.19 83 LYS A C 1
ATOM 645 O O . LYS A 1 83 ? 2.564 7.043 -4.168 1 97.19 83 LYS A O 1
ATOM 650 N N . LEU A 1 84 ? 2.238 4.797 -3.99 1 97.56 84 LEU A N 1
ATOM 651 C CA . LEU A 1 84 ? 1.516 4.934 -2.73 1 97.56 84 LEU A CA 1
ATOM 652 C C . LEU A 1 84 ? 2.418 5.512 -1.646 1 97.56 84 LEU A C 1
ATOM 654 O O . LEU A 1 84 ? 2.01 6.41 -0.905 1 97.56 84 LEU A O 1
ATOM 658 N N . LYS A 1 85 ? 3.561 5.02 -1.521 1 96.75 85 LYS A N 1
ATOM 659 C CA . LYS A 1 85 ? 4.539 5.535 -0.568 1 96.75 85 LYS A CA 1
ATOM 660 C C . LYS A 1 85 ? 4.758 7.031 -0.758 1 96.75 85 LYS A C 1
ATOM 662 O O . LYS A 1 85 ? 4.742 7.793 0.21 1 96.75 85 LYS A O 1
ATOM 667 N N . GLN A 1 86 ? 4.969 7.426 -1.962 1 96.81 86 GLN A N 1
ATOM 668 C CA . GLN A 1 86 ? 5.223 8.828 -2.281 1 96.81 86 GLN A CA 1
ATOM 669 C C . GLN A 1 86 ? 4.051 9.711 -1.862 1 96.81 86 GLN A C 1
ATOM 671 O O . GLN A 1 86 ? 4.25 10.797 -1.321 1 96.81 86 GLN A O 1
ATOM 676 N N . LEU A 1 87 ? 2.889 9.211 -2.176 1 97.06 87 LEU A N 1
ATOM 677 C CA . LEU A 1 87 ? 1.695 9.969 -1.824 1 97.06 87 LEU A CA 1
ATOM 678 C C . LEU A 1 87 ? 1.607 10.172 -0.316 1 97.06 87 LEU A C 1
ATOM 680 O O . LEU A 1 87 ? 1.273 11.266 0.147 1 97.06 87 LEU A O 1
ATOM 684 N N . VAL A 1 88 ? 1.853 9.148 0.48 1 96.25 88 VAL A N 1
ATOM 685 C CA . VAL A 1 88 ? 1.792 9.242 1.936 1 96.25 88 VAL A CA 1
ATOM 686 C C . VAL A 1 88 ? 2.889 10.172 2.443 1 96.25 88 VAL A C 1
ATOM 688 O O . VAL A 1 88 ? 2.648 11 3.328 1 96.25 88 VAL A O 1
ATOM 691 N N . ASP A 1 89 ? 4.062 10.062 1.874 1 95.88 89 ASP A N 1
ATOM 692 C CA . ASP A 1 89 ? 5.164 10.953 2.246 1 95.88 89 ASP A CA 1
ATOM 693 C C . ASP A 1 89 ? 4.816 12.406 1.952 1 95.88 89 ASP A C 1
ATOM 695 O O . ASP A 1 89 ? 5.098 13.297 2.764 1 95.88 89 ASP A O 1
ATOM 699 N N . ASP A 1 90 ? 4.258 12.664 0.788 1 96.88 90 ASP A N 1
ATOM 700 C CA . ASP A 1 90 ? 3.826 14.008 0.418 1 96.88 90 ASP A CA 1
ATOM 701 C C . ASP A 1 90 ? 2.789 14.539 1.403 1 96.88 90 ASP A C 1
ATOM 703 O O . ASP A 1 90 ? 2.844 15.711 1.796 1 96.88 90 ASP A O 1
ATOM 707 N N . ARG A 1 91 ? 1.883 13.695 1.729 1 97.31 91 ARG A N 1
ATOM 708 C CA . ARG A 1 91 ? 0.876 14.07 2.717 1 97.31 91 ARG A CA 1
ATOM 709 C C . ARG A 1 91 ? 1.527 14.477 4.035 1 97.31 91 ARG A C 1
ATOM 711 O O . ARG A 1 91 ? 1.174 15.5 4.617 1 97.31 91 ARG A O 1
ATOM 718 N N . ASN A 1 92 ? 2.355 13.641 4.559 1 95.62 92 ASN A N 1
ATOM 719 C CA . ASN A 1 92 ? 3.039 13.93 5.816 1 95.62 92 ASN A CA 1
ATOM 720 C C . ASN A 1 92 ? 3.811 15.242 5.742 1 95.62 92 ASN A C 1
ATOM 722 O O . ASN A 1 92 ? 3.768 16.047 6.68 1 95.62 92 ASN A O 1
ATOM 726 N N . SER A 1 93 ? 4.465 15.445 4.676 1 96.25 93 SER A N 1
ATOM 727 C CA . SER A 1 93 ? 5.219 16.672 4.473 1 96.25 93 SER A CA 1
ATOM 728 C C . SER A 1 93 ? 4.297 17.891 4.445 1 96.25 93 SER A C 1
ATOM 730 O O . SER A 1 93 ? 4.609 18.922 5.035 1 96.25 93 SER A O 1
ATOM 732 N N . GLU A 1 94 ? 3.221 17.688 3.746 1 97.62 94 GLU A N 1
ATOM 733 C CA . GLU A 1 94 ? 2.246 18.766 3.666 1 97.62 94 GLU A CA 1
ATOM 734 C C . GLU A 1 94 ? 1.671 19.094 5.043 1 97.62 94 GLU A C 1
ATOM 736 O O . GLU A 1 94 ? 1.527 20.266 5.398 1 97.62 94 GLU A O 1
ATOM 741 N N . VAL A 1 95 ? 1.357 18.156 5.797 1 97.31 95 VAL A N 1
ATOM 742 C CA . VAL A 1 95 ? 0.829 18.359 7.141 1 97.31 95 VAL A CA 1
ATOM 743 C C . VAL A 1 95 ? 1.868 19.078 8 1 97.31 95 VAL A C 1
ATOM 745 O O . VAL A 1 95 ? 1.538 20 8.742 1 97.31 95 VAL A O 1
ATOM 748 N N . HIS A 1 96 ? 3.111 18.656 7.883 1 97.06 96 HIS A N 1
ATOM 749 C CA . HIS A 1 96 ? 4.184 19.312 8.617 1 97.06 96 HIS A CA 1
ATOM 750 C C . HIS A 1 96 ? 4.289 20.781 8.227 1 97.06 96 HIS A C 1
ATOM 752 O O . HIS A 1 96 ? 4.453 21.656 9.094 1 97.06 96 HIS A O 1
ATOM 758 N N . ARG A 1 97 ? 4.215 21.094 6.961 1 97.31 97 ARG A N 1
ATOM 759 C CA . ARG A 1 97 ? 4.285 22.469 6.461 1 97.31 97 ARG A CA 1
ATOM 760 C C . ARG A 1 97 ? 3.137 23.312 7.008 1 97.31 97 ARG A C 1
ATOM 762 O O . ARG A 1 97 ? 3.354 24.422 7.488 1 97.31 97 ARG A O 1
ATOM 769 N N . ILE A 1 98 ? 1.976 22.75 6.949 1 97.38 98 ILE A N 1
ATOM 770 C CA . ILE A 1 98 ? 0.778 23.438 7.426 1 97.38 98 ILE A CA 1
ATOM 771 C C . ILE A 1 98 ? 0.901 23.703 8.922 1 97.38 98 ILE A C 1
ATOM 773 O O . ILE A 1 98 ? 0.663 24.828 9.375 1 97.38 98 ILE A O 1
ATOM 777 N N . ASN A 1 99 ? 1.25 22.719 9.648 1 96 99 ASN A N 1
ATOM 778 C CA . ASN A 1 99 ? 1.395 22.859 11.094 1 96 99 ASN A CA 1
ATOM 779 C C . ASN A 1 99 ? 2.441 23.906 11.453 1 96 99 ASN A C 1
ATOM 781 O O . ASN A 1 99 ? 2.248 24.688 12.383 1 96 99 ASN A O 1
ATOM 785 N N . LYS A 1 100 ? 3.521 23.922 10.734 1 96.5 100 LYS A N 1
ATOM 786 C CA . LYS A 1 100 ? 4.559 24.938 10.953 1 96.5 100 LYS A CA 1
ATOM 787 C C . LYS A 1 100 ? 4.035 26.328 10.664 1 96.5 100 LYS A C 1
ATOM 789 O O . LYS A 1 100 ? 4.258 27.266 11.445 1 96.5 100 LYS A O 1
ATOM 794 N N . ARG A 1 101 ? 3.33 26.594 9.586 1 96.69 101 ARG A N 1
ATOM 795 C CA . ARG A 1 101 ? 2.738 27.875 9.219 1 96.69 101 ARG A CA 1
ATOM 796 C C . ARG A 1 101 ? 1.746 28.328 10.281 1 96.69 101 ARG A C 1
ATOM 798 O O . ARG A 1 101 ? 1.771 29.5 10.703 1 96.69 101 ARG A O 1
ATOM 805 N N . ARG A 1 102 ? 0.916 27.438 10.68 1 94.31 102 ARG A N 1
ATOM 806 C CA . ARG A 1 102 ? -0.099 27.766 11.68 1 94.31 102 ARG A CA 1
ATOM 807 C C . ARG A 1 102 ? 0.542 28.156 13 1 94.31 102 ARG A C 1
ATOM 809 O O . ARG A 1 102 ? 0.157 29.156 13.609 1 94.31 102 ARG A O 1
ATOM 816 N N . SER A 1 103 ? 1.477 27.422 13.445 1 94.31 103 SER A N 1
ATOM 817 C CA . SER A 1 103 ? 2.174 27.703 14.703 1 94.31 103 SER A CA 1
ATOM 818 C C . SER A 1 103 ? 2.885 29.047 14.648 1 94.31 103 SER A C 1
ATOM 820 O O . SER A 1 103 ? 2.832 29.812 15.609 1 94.31 103 SER A O 1
ATOM 822 N N . GLN A 1 104 ? 3.549 29.328 13.578 1 95.25 104 GLN A N 1
ATOM 823 C CA . GLN A 1 104 ? 4.246 30.609 13.406 1 95.25 104 GLN A CA 1
ATOM 824 C C . GLN A 1 104 ? 3.266 31.781 13.422 1 95.25 104 GLN A C 1
ATOM 826 O O . GLN A 1 104 ? 3.535 32.812 14.039 1 95.25 104 GLN A O 1
ATOM 831 N N . HIS A 1 105 ? 2.166 31.594 12.703 1 94.06 105 HIS A N 1
ATOM 832 C CA . HIS A 1 105 ? 1.139 32.625 12.672 1 94.06 105 HIS A CA 1
ATOM 833 C C . HIS A 1 105 ? 0.612 32.938 14.078 1 94.06 105 HIS A C 1
ATOM 835 O O . HIS A 1 105 ? 0.505 34.094 14.477 1 94.06 105 HIS A O 1
ATOM 841 N N . ASP A 1 106 ? 0.287 31.906 14.82 1 92.5 106 ASP A N 1
ATOM 842 C CA . ASP A 1 106 ? -0.265 32.031 16.172 1 92.5 106 ASP A CA 1
ATOM 843 C C . ASP A 1 106 ? 0.767 32.625 17.125 1 92.5 106 ASP A C 1
ATOM 845 O O . ASP A 1 106 ? 0.437 33.469 17.953 1 92.5 106 ASP A O 1
ATOM 849 N N . ASN A 1 107 ? 1.987 32.156 16.969 1 92.81 107 ASN A N 1
ATOM 850 C CA . ASN A 1 107 ? 3.066 32.688 17.797 1 92.81 107 ASN A CA 1
ATOM 851 C C . ASN A 1 107 ? 3.283 34.188 17.531 1 92.81 107 ASN A C 1
ATOM 853 O O . ASN A 1 107 ? 3.506 34.969 18.469 1 92.81 107 ASN A O 1
ATOM 857 N N . LYS A 1 108 ? 3.221 34.656 16.344 1 92.75 108 LYS A N 1
ATOM 858 C CA . LYS A 1 108 ? 3.369 36.062 15.984 1 92.75 108 LYS A CA 1
ATOM 859 C C . LYS A 1 108 ? 2.262 36.906 16.609 1 92.75 108 LYS A C 1
ATOM 861 O O . LYS A 1 108 ? 2.523 38 17.125 1 92.75 108 LYS A O 1
ATOM 866 N N . LEU A 1 109 ? 1.077 36.375 16.547 1 90.06 109 LEU A N 1
ATOM 867 C CA . LEU A 1 109 ? -0.056 37.094 17.109 1 90.06 109 LEU A CA 1
ATOM 868 C C . LEU A 1 109 ? 0.057 37.188 18.641 1 90.06 109 LEU A C 1
ATOM 870 O O . LEU A 1 109 ? -0.279 38.188 19.234 1 90.06 109 LEU A O 1
ATOM 874 N N . GLN A 1 110 ? 0.578 36.156 19.266 1 90.81 110 GLN A N 1
ATOM 875 C CA . GLN A 1 110 ? 0.757 36.125 20.719 1 90.81 110 GLN A CA 1
ATOM 876 C C . GLN A 1 110 ? 1.807 37.156 21.156 1 90.81 110 GLN A C 1
ATOM 878 O O . GLN A 1 110 ? 1.597 37.875 22.125 1 90.81 110 GLN A O 1
ATOM 883 N N . ILE A 1 111 ? 2.844 37.188 20.453 1 91.81 111 ILE A N 1
ATOM 884 C CA . ILE A 1 111 ? 3.916 38.156 20.75 1 91.81 111 ILE A CA 1
ATOM 885 C C . ILE A 1 111 ? 3.414 39.562 20.562 1 91.81 111 ILE A C 1
ATOM 887 O O . ILE A 1 111 ? 3.703 40.438 21.391 1 91.81 111 ILE A O 1
ATOM 891 N N . GLN A 1 112 ? 2.666 39.844 19.531 1 90.56 112 GLN A N 1
ATOM 892 C CA . GLN A 1 112 ? 2.102 41.188 19.281 1 90.56 112 GLN A CA 1
ATOM 893 C C . GLN A 1 112 ? 1.161 41.594 20.422 1 90.56 112 GLN A C 1
ATOM 895 O O . GLN A 1 112 ? 1.188 42.75 20.859 1 90.56 112 GLN A O 1
ATOM 900 N N . ARG A 1 113 ? 0.402 40.656 20.922 1 88.75 113 ARG A N 1
ATOM 901 C CA . ARG A 1 113 ? -0.509 40.969 22.031 1 88.75 113 ARG A CA 1
ATOM 902 C C . ARG A 1 113 ? 0.261 41.25 23.312 1 88.75 113 ARG A C 1
ATOM 904 O O . ARG A 1 113 ? -0.083 42.156 24.047 1 88.75 113 ARG A O 1
ATOM 911 N N . GLU A 1 114 ? 1.241 40.469 23.547 1 90.75 114 GLU A N 1
ATOM 912 C CA . GLU A 1 114 ? 2.064 40.656 24.734 1 90.75 114 GLU A CA 1
ATOM 913 C C . GLU A 1 114 ? 2.787 42 24.703 1 90.75 114 GLU A C 1
ATOM 915 O O . GLU A 1 114 ? 2.857 42.688 25.719 1 90.75 114 GLU A O 1
ATOM 920 N N . ARG A 1 115 ? 3.246 42.406 23.578 1 91.56 115 ARG A N 1
ATOM 921 C CA . ARG A 1 115 ? 3.912 43.688 23.406 1 91.56 115 ARG A CA 1
ATOM 922 C C . ARG A 1 115 ? 2.943 44.844 23.641 1 91.56 115 ARG A C 1
ATOM 924 O O . ARG A 1 115 ? 3.297 45.844 24.281 1 91.56 115 ARG A O 1
ATOM 931 N N . LYS A 1 116 ? 1.759 44.656 23.156 1 91 116 LYS A N 1
ATOM 932 C CA . LYS A 1 116 ? 0.741 45.688 23.375 1 91 116 LYS A CA 1
ATOM 933 C C . LYS A 1 116 ? 0.394 45.812 24.844 1 91 116 LYS A C 1
ATOM 935 O O . LYS A 1 116 ? 0.232 46.938 25.359 1 91 116 LYS A O 1
ATOM 940 N N . GLU A 1 117 ? 0.352 44.688 25.469 1 90.69 117 GLU A N 1
ATOM 941 C CA . GLU A 1 117 ? 0.037 44.688 26.891 1 90.69 117 GLU A CA 1
ATOM 942 C C . GLU A 1 117 ? 1.165 45.344 27.703 1 90.69 117 GLU A C 1
ATOM 944 O O . GLU A 1 117 ? 0.913 46.125 28.625 1 90.69 117 GLU A O 1
ATOM 949 N N . VAL A 1 118 ? 2.357 45 27.266 1 91.88 118 VAL A N 1
ATOM 950 C CA . VAL A 1 118 ? 3.514 45.625 27.906 1 91.88 118 VAL A CA 1
ATOM 951 C C . VAL A 1 118 ? 3.531 47.125 27.625 1 91.88 118 VAL A C 1
ATOM 953 O O . VAL A 1 118 ? 3.793 47.938 28.516 1 91.88 118 VAL A O 1
ATOM 956 N N . GLY A 1 119 ? 3.203 47.531 26.453 1 90.75 119 GLY A N 1
ATOM 957 C CA . GLY A 1 119 ? 3.123 48.938 26.094 1 90.75 119 GLY A CA 1
ATOM 958 C C . GLY A 1 119 ? 2.072 49.688 26.875 1 90.75 119 GLY A C 1
ATOM 959 O O . GLY A 1 119 ? 2.316 50.812 27.328 1 90.75 119 GLY A O 1
ATOM 960 N N . LYS A 1 120 ? 0.954 49.062 27.109 1 91.06 120 LYS A N 1
ATOM 961 C CA . LYS A 1 120 ? -0.103 49.656 27.906 1 91.06 120 LYS A CA 1
ATOM 962 C C . LYS A 1 120 ? 0.351 49.875 29.359 1 91.06 120 LYS A C 1
ATOM 964 O O . LYS A 1 120 ? 0.088 50.906 29.953 1 91.06 120 LYS A O 1
ATOM 969 N N . LYS A 1 121 ? 1.048 48.938 29.812 1 91.25 121 LYS A N 1
ATOM 970 C CA . LYS A 1 121 ? 1.531 49 31.188 1 91.25 121 LYS A CA 1
ATOM 971 C C . LYS A 1 121 ? 2.574 50.125 31.344 1 91.25 121 LYS A C 1
ATOM 973 O O . LYS A 1 121 ? 2.561 50.875 32.312 1 91.25 121 LYS A O 1
ATOM 978 N N . ILE A 1 122 ? 3.385 50.219 30.328 1 94.31 122 ILE A N 1
ATOM 979 C CA . ILE A 1 122 ? 4.414 51.25 30.328 1 94.31 122 ILE A CA 1
ATOM 980 C C . ILE A 1 122 ? 3.762 52.625 30.219 1 94.31 122 ILE A C 1
ATOM 982 O O . ILE A 1 122 ? 4.133 53.562 30.938 1 94.31 122 ILE A O 1
ATOM 986 N N . LYS A 1 123 ? 2.736 52.812 29.453 1 93.75 123 LYS A N 1
ATOM 987 C CA . LYS A 1 123 ? 2.033 54.094 29.297 1 93.75 123 LYS A CA 1
ATOM 988 C C . LYS A 1 123 ? 1.285 54.469 30.578 1 93.75 123 LYS A C 1
ATOM 990 O O . LYS A 1 123 ? 1.306 55.625 31 1 93.75 123 LYS A O 1
ATOM 995 N N . LYS A 1 124 ? 0.692 53.406 31.109 1 92.88 124 LYS A N 1
ATOM 996 C CA . LYS A 1 124 ? -0.015 53.625 32.375 1 92.88 124 LYS A CA 1
ATOM 997 C C . LYS A 1 124 ? 0.952 54.062 33.469 1 92.88 124 LYS A C 1
ATOM 999 O O . LYS A 1 124 ? 0.683 55 34.219 1 92.88 124 LYS A O 1
ATOM 1004 N N . ARG A 1 125 ? 2.051 53.469 33.562 1 93.75 125 ARG A N 1
ATOM 1005 C CA . ARG A 1 125 ? 3.066 53.781 34.562 1 93.75 125 ARG A CA 1
ATOM 1006 C C . ARG A 1 125 ? 3.568 55.219 34.406 1 93.75 125 ARG A C 1
ATOM 1008 O O . ARG A 1 125 ? 3.699 55.969 35.375 1 93.75 125 ARG A O 1
ATOM 1015 N N . LYS A 1 126 ? 3.824 55.625 33.25 1 93.94 126 LYS A N 1
ATOM 1016 C CA . LYS A 1 126 ? 4.297 56.969 32.938 1 93.94 126 LYS A CA 1
ATOM 1017 C C . LYS A 1 126 ? 3.24 58.031 33.312 1 93.94 126 LYS A C 1
ATOM 1019 O O . LYS A 1 126 ? 3.562 59.094 33.844 1 93.94 126 LYS A O 1
ATOM 1024 N N . ARG A 1 127 ? 1.969 57.656 32.969 1 95.25 127 ARG A N 1
ATOM 1025 C CA . ARG A 1 127 ? 0.861 58.531 33.312 1 95.25 127 ARG A CA 1
ATOM 1026 C C . ARG A 1 127 ? 0.72 58.656 34.812 1 95.25 127 ARG A C 1
ATOM 1028 O O . ARG A 1 127 ? 0.528 59.781 35.344 1 95.25 127 ARG A O 1
ATOM 1035 N N . ASP A 1 128 ? 0.828 57.594 35.562 1 93.38 128 ASP A N 1
ATOM 1036 C CA . ASP A 1 128 ? 0.753 57.625 37.031 1 93.38 128 ASP A CA 1
ATOM 1037 C C . ASP A 1 128 ? 1.91 58.406 37.625 1 93.38 128 ASP A C 1
ATOM 1039 O O . ASP A 1 128 ? 1.713 59.219 38.562 1 93.38 128 ASP A O 1
ATOM 1043 N N . GLU A 1 129 ? 3.09 58.281 37.094 1 94.88 129 GLU A N 1
ATOM 1044 C CA . GLU A 1 129 ? 4.273 59 37.562 1 94.88 129 GLU A CA 1
ATOM 1045 C C . GLU A 1 129 ? 4.121 60.5 37.312 1 94.88 129 GLU A C 1
ATOM 1047 O O . GLU A 1 129 ? 4.496 61.312 38.156 1 94.88 129 GLU A O 1
ATOM 1052 N N . ALA A 1 130 ? 3.545 60.906 36.188 1 92.88 130 ALA A N 1
ATOM 1053 C CA . ALA A 1 130 ? 3.299 62.281 35.844 1 92.88 130 ALA A CA 1
ATOM 1054 C C . ALA A 1 130 ? 2.252 62.906 36.781 1 92.88 130 ALA A C 1
ATOM 1056 O O . ALA A 1 130 ? 2.408 64.062 37.219 1 92.88 130 ALA A O 1
ATOM 1057 N N . ASP A 1 131 ? 1.243 62.125 37.031 1 93.44 131 ASP A N 1
ATOM 1058 C CA . ASP A 1 131 ? 0.197 62.562 37.938 1 93.44 131 ASP A CA 1
ATOM 1059 C C . ASP A 1 131 ? 0.75 62.75 39.344 1 93.44 131 ASP A C 1
ATOM 1061 O O . ASP A 1 131 ? 0.409 63.719 40.031 1 93.44 131 ASP A O 1
ATOM 1065 N N . GLU A 1 132 ? 1.624 61.875 39.812 1 94.38 132 GLU A N 1
ATOM 1066 C CA . GLU A 1 132 ? 2.262 61.969 41.125 1 94.38 132 GLU A CA 1
ATOM 1067 C C . GLU A 1 132 ? 3.18 63.188 41.219 1 94.38 132 GLU A C 1
ATOM 1069 O O . GLU A 1 132 ? 3.223 63.875 42.25 1 94.38 132 GLU A O 1
ATOM 1074 N N . LYS A 1 133 ? 3.852 63.5 40.156 1 94.31 133 LYS A N 1
ATOM 1075 C CA . LYS A 1 133 ? 4.723 64.688 40.125 1 94.31 133 LYS A CA 1
ATOM 1076 C C . LYS A 1 133 ? 3.912 66 40.188 1 94.31 133 LYS A C 1
ATOM 1078 O O . LYS A 1 133 ? 4.285 66.938 40.875 1 94.31 133 LYS A O 1
ATOM 1083 N N . GLU A 1 134 ? 2.805 65.938 39.375 1 94.56 134 GLU A N 1
ATOM 1084 C CA . GLU A 1 134 ? 1.915 67.125 39.344 1 94.56 134 GLU A CA 1
ATOM 1085 C C . GLU A 1 134 ? 1.306 67.375 40.719 1 94.56 134 GLU A C 1
ATOM 1087 O O . GLU A 1 134 ? 1.264 68.5 41.219 1 94.56 134 GLU A O 1
ATOM 1092 N N . LYS A 1 135 ? 0.938 66.312 41.406 1 94.19 135 LYS A N 1
ATOM 1093 C CA . LYS A 1 135 ? 0.369 66.438 42.75 1 94.19 135 LYS A CA 1
ATOM 1094 C C . LYS A 1 135 ? 1.405 66.938 43.75 1 94.19 135 LYS A C 1
ATOM 1096 O O . LYS A 1 135 ? 1.094 67.75 44.594 1 94.19 135 LYS A O 1
ATOM 1101 N N . ARG A 1 136 ? 2.607 66.5 43.625 1 94.38 136 ARG A N 1
ATOM 1102 C CA . ARG A 1 136 ? 3.684 67 44.5 1 94.38 136 ARG A CA 1
ATOM 1103 C C . ARG A 1 136 ? 4.004 68.438 44.25 1 94.38 136 ARG A C 1
ATOM 1105 O O . ARG A 1 136 ? 4.242 69.188 45.219 1 94.38 136 ARG A O 1
ATOM 1112 N N . CYS A 1 137 ? 3.973 68.875 42.969 1 94.62 137 CYS A N 1
ATOM 1113 C CA . CYS A 1 137 ? 4.199 70.312 42.625 1 94.62 137 CYS A CA 1
ATOM 1114 C C . CYS A 1 137 ? 3.08 71.188 43.156 1 94.62 137 CYS A C 1
ATOM 1116 O O . CYS A 1 137 ? 3.338 72.25 43.688 1 94.62 137 CYS A O 1
ATOM 1118 N N . GLU A 1 138 ? 1.823 70.688 43.094 1 93.38 138 GLU A N 1
ATOM 1119 C CA . GLU A 1 138 ? 0.671 71.375 43.625 1 93.38 138 GLU A CA 1
ATOM 1120 C C . GLU A 1 138 ? 0.751 71.5 45.125 1 93.38 138 GLU A C 1
ATOM 1122 O O . GLU A 1 138 ? 0.424 72.562 45.688 1 93.38 138 GLU A O 1
ATOM 1127 N N . GLU A 1 139 ? 1.204 70.5 45.75 1 92.81 139 GLU A N 1
ATOM 1128 C CA . GLU A 1 139 ? 1.37 70.5 47.219 1 92.81 139 GLU A CA 1
ATOM 1129 C C . GLU A 1 139 ? 2.445 71.5 47.625 1 92.81 139 GLU A C 1
ATOM 1131 O O . GLU A 1 139 ? 2.273 72.25 48.625 1 92.81 139 GLU A O 1
ATOM 1136 N N . ILE A 1 140 ? 3.553 71.625 46.906 1 93.38 140 ILE A N 1
ATOM 1137 C CA . ILE A 1 140 ? 4.656 72.5 47.219 1 93.38 140 ILE A CA 1
ATOM 1138 C C . ILE A 1 140 ? 4.219 73.938 46.969 1 93.38 140 ILE A C 1
ATOM 1140 O O . ILE A 1 140 ? 4.52 74.875 47.75 1 93.38 140 ILE A O 1
ATOM 1144 N N . GLU A 1 141 ? 3.338 74.125 45.969 1 92.75 141 GLU A N 1
ATOM 1145 C CA . GLU A 1 141 ? 2.832 75.5 45.625 1 92.75 141 GLU A CA 1
ATOM 1146 C C . GLU A 1 141 ? 1.811 75.938 46.656 1 92.75 141 GLU A C 1
ATOM 1148 O O . GLU A 1 141 ? 1.818 77.125 47.062 1 92.75 141 GLU A O 1
ATOM 1153 N N . THR A 1 142 ? 0.983 75.062 47.125 1 92.56 142 THR A N 1
ATOM 1154 C CA . THR A 1 142 ? -0.01 75.375 48.125 1 92.56 142 THR A CA 1
ATOM 1155 C C . THR A 1 142 ? 0.665 75.688 49.469 1 92.56 142 THR A C 1
ATOM 1157 O O . THR A 1 142 ? 0.245 76.625 50.188 1 92.56 142 THR A O 1
ATOM 1160 N N . LYS A 1 143 ? 1.761 75.062 49.688 1 92.06 143 LYS A N 1
ATOM 1161 C CA . LYS A 1 143 ? 2.508 75.312 50.938 1 92.06 143 LYS A CA 1
ATOM 1162 C C . LYS A 1 143 ? 3.229 76.625 50.875 1 92.06 143 LYS A C 1
ATOM 1164 O O . LYS A 1 143 ? 3.256 77.375 51.844 1 92.06 143 LYS A O 1
ATOM 1169 N N . LYS A 1 144 ? 3.713 77 49.781 1 90.69 144 LYS A N 1
ATOM 1170 C CA . LYS A 1 144 ? 4.398 78.312 49.594 1 90.69 144 LYS A CA 1
ATOM 1171 C C . LYS A 1 144 ? 3.426 79.5 49.719 1 90.69 144 LYS A C 1
ATOM 1173 O O . LYS A 1 144 ? 3.738 80.5 50.375 1 90.69 144 LYS A O 1
ATOM 1178 N N . LYS A 1 145 ? 2.24 79.312 49.25 1 91.31 145 LYS A N 1
ATOM 1179 C CA . LYS A 1 145 ? 1.213 80.375 49.312 1 91.31 145 LYS A CA 1
ATOM 1180 C C . LYS A 1 145 ? 0.742 80.562 50.75 1 91.31 145 LYS A C 1
ATOM 1182 O O . LYS A 1 145 ? 0.528 81.688 51.219 1 91.31 145 LYS A O 1
ATOM 1187 N N . LYS A 1 146 ? 0.676 79.5 51.5 1 91 146 LYS A N 1
ATOM 1188 C CA . LYS A 1 146 ? 0.266 79.625 52.875 1 91 146 LYS A CA 1
ATOM 1189 C C . LYS A 1 146 ? 1.348 80.25 53.75 1 91 146 LYS A C 1
ATOM 1191 O O . LYS A 1 146 ? 1.045 81.062 54.625 1 91 146 LYS A O 1
ATOM 1196 N N . GLU A 1 147 ? 2.5 80 53.375 1 89.38 147 GLU A N 1
ATOM 1197 C CA . GLU A 1 147 ? 3.615 80.562 54.094 1 89.38 147 GLU A CA 1
ATOM 1198 C C . GLU A 1 147 ? 3.734 82.062 53.781 1 89.38 147 GLU A C 1
ATOM 1200 O O . GLU A 1 147 ? 3.994 82.875 54.656 1 89.38 147 GLU A O 1
ATOM 1205 N N . GLU A 1 148 ? 3.521 82.562 52.625 1 88.12 148 GLU A N 1
ATOM 1206 C CA . GLU A 1 148 ? 3.568 83.938 52.219 1 88.12 148 GLU A CA 1
ATOM 1207 C C . GLU A 1 148 ? 2.408 84.75 52.812 1 88.12 148 GLU A C 1
ATOM 1209 O O . GLU A 1 148 ? 2.584 85.875 53.219 1 88.12 148 GLU A O 1
ATOM 1214 N N . LEU A 1 149 ? 1.358 84.25 53.031 1 90.56 149 LEU A N 1
ATOM 1215 C CA . LEU A 1 149 ? 0.205 84.875 53.656 1 90.56 149 LEU A CA 1
ATOM 1216 C C . LEU A 1 149 ? 0.417 85.062 55.156 1 90.56 149 LEU A C 1
ATOM 1218 O O . LEU A 1 149 ? -0.022 86.062 55.75 1 90.56 149 LEU A O 1
ATOM 1222 N N . SER A 1 150 ? 1.098 84.188 55.75 1 88.69 150 SER A N 1
ATOM 1223 C CA . SER A 1 150 ? 1.35 84.25 57.188 1 88.69 150 SER A CA 1
ATOM 1224 C C . SER A 1 150 ? 2.408 85.312 57.5 1 88.69 150 SER A C 1
ATOM 1226 O O . SER A 1 150 ? 2.404 85.875 58.594 1 88.69 150 SER A O 1
ATOM 1228 N N . LYS A 1 151 ? 3.234 85.625 56.594 1 86.81 151 LYS A N 1
ATOM 1229 C CA . LYS A 1 151 ? 4.258 86.625 56.844 1 86.81 151 LYS A CA 1
ATOM 1230 C C . LYS A 1 151 ? 3.707 88.062 56.656 1 86.81 151 LYS A C 1
ATOM 1232 O O . LYS A 1 151 ? 4.227 89 57.219 1 86.81 151 LYS A O 1
ATOM 1237 N N . THR A 1 152 ? 2.803 88.188 55.844 1 83.31 152 THR A N 1
ATOM 1238 C CA . THR A 1 152 ? 2.252 89.5 55.625 1 83.31 152 THR A CA 1
ATOM 1239 C C . THR A 1 152 ? 1.19 89.875 56.656 1 83.31 152 THR A C 1
ATOM 1241 O O . THR A 1 152 ? 0.732 91 56.75 1 83.31 152 THR A O 1
ATOM 1244 N N . SER A 1 153 ? 0.819 88.938 57.438 1 66.88 153 SER A N 1
ATOM 1245 C CA . SER A 1 153 ? -0.026 89.375 58.562 1 66.88 153 SER A CA 1
ATOM 1246 C C . SER A 1 153 ? 0.806 89.625 59.812 1 66.88 153 SER A C 1
ATOM 1248 O O . SER A 1 153 ? 1.747 88.938 60.094 1 66.88 153 SER A O 1
ATOM 1250 N N . MET B 1 1 ? -24.125 -44.844 -16.328 1 34.91 1 MET B N 1
ATOM 1251 C CA . MET B 1 1 ? -23.766 -43.5 -16.766 1 34.91 1 MET B CA 1
ATOM 1252 C C . MET B 1 1 ? -23.547 -42.594 -15.562 1 34.91 1 MET B C 1
ATOM 1254 O O . MET B 1 1 ? -24.5 -42.156 -14.922 1 34.91 1 MET B O 1
ATOM 1258 N N . ASN B 1 2 ? -22.562 -42.906 -14.578 1 35.28 2 ASN B N 1
ATOM 1259 C CA . ASN B 1 2 ? -22.188 -42.281 -13.32 1 35.28 2 ASN B CA 1
ATOM 1260 C C . ASN B 1 2 ? -21.75 -40.812 -13.531 1 35.28 2 ASN B C 1
ATOM 1262 O O . ASN B 1 2 ? -20.812 -40.562 -14.273 1 35.28 2 ASN B O 1
ATOM 1266 N N . GLY B 1 3 ? -22.719 -39.875 -13.484 1 34.28 3 GLY B N 1
ATOM 1267 C CA . GLY B 1 3 ? -22.547 -38.438 -13.562 1 34.28 3 GLY B CA 1
ATOM 1268 C C . GLY B 1 3 ? -21.5 -37.906 -12.594 1 34.28 3 GLY B C 1
ATOM 1269 O O . GLY B 1 3 ? -21.594 -38.156 -11.391 1 34.28 3 GLY B O 1
ATOM 1270 N N . ILE B 1 4 ? -20.219 -37.75 -13.055 1 41.56 4 ILE B N 1
ATOM 1271 C CA . ILE B 1 4 ? -19.172 -37.062 -12.305 1 41.56 4 ILE B CA 1
ATOM 1272 C C . ILE B 1 4 ? -19.688 -35.719 -11.82 1 41.56 4 ILE B C 1
ATOM 1274 O O . ILE B 1 4 ? -20.078 -34.875 -12.625 1 41.56 4 ILE B O 1
ATOM 1278 N N . VAL B 1 5 ? -20.359 -35.656 -10.656 1 44.19 5 VAL B N 1
ATOM 1279 C CA . VAL B 1 5 ? -20.766 -34.406 -10.008 1 44.19 5 VAL B CA 1
ATOM 1280 C C . VAL B 1 5 ? -19.562 -33.469 -9.93 1 44.19 5 VAL B C 1
ATOM 1282 O O . VAL B 1 5 ? -18.5 -33.844 -9.438 1 44.19 5 VAL B O 1
ATOM 1285 N N . PRO B 1 6 ? -19.516 -32.469 -10.781 1 40.25 6 PRO B N 1
ATOM 1286 C CA . PRO B 1 6 ? -18.438 -31.484 -10.633 1 40.25 6 PRO B CA 1
ATOM 1287 C C . PRO B 1 6 ? -18.281 -30.969 -9.203 1 40.25 6 PRO B C 1
ATOM 1289 O O . PRO B 1 6 ? -19.281 -30.672 -8.547 1 40.25 6 PRO B O 1
ATOM 1292 N N . MET B 1 7 ? -17.328 -31.484 -8.484 1 36.72 7 MET B N 1
ATOM 1293 C CA . MET B 1 7 ? -17.016 -30.891 -7.188 1 36.72 7 MET B CA 1
ATOM 1294 C C . MET B 1 7 ? -16.938 -29.375 -7.289 1 36.72 7 MET B C 1
ATOM 1296 O O . MET B 1 7 ? -16.172 -28.828 -8.094 1 36.72 7 MET B O 1
ATOM 1300 N N . GLU B 1 8 ? -17.953 -28.703 -6.961 1 38.22 8 GLU B N 1
ATOM 1301 C CA . GLU B 1 8 ? -17.953 -27.25 -6.746 1 38.22 8 GLU B CA 1
ATOM 1302 C C . GLU B 1 8 ? -16.766 -26.812 -5.883 1 38.22 8 GLU B C 1
ATOM 1304 O O . GLU B 1 8 ? -16.672 -27.219 -4.719 1 38.2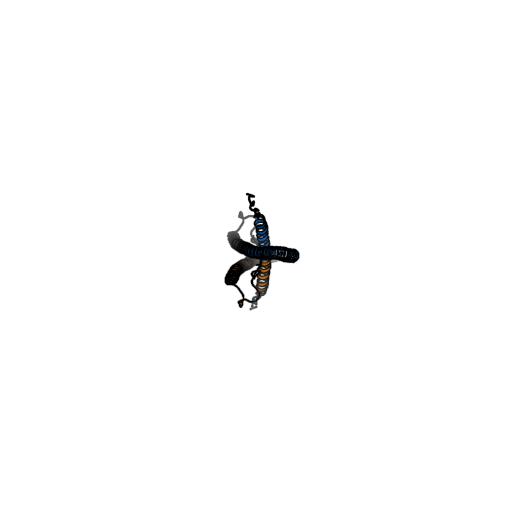2 8 GLU B O 1
ATOM 1309 N N . VAL B 1 9 ? -15.609 -26.719 -6.387 1 41.12 9 VAL B N 1
ATOM 1310 C CA . VAL B 1 9 ? -14.555 -26 -5.688 1 41.12 9 VAL B CA 1
ATOM 1311 C C . VAL B 1 9 ? -15.117 -24.688 -5.129 1 41.12 9 VAL B C 1
ATOM 1313 O O . VAL B 1 9 ? -15.586 -23.828 -5.883 1 41.12 9 VAL B O 1
ATOM 1316 N N . GLY B 1 10 ? -15.672 -24.688 -4 1 36.75 10 GLY B N 1
ATOM 1317 C CA . GLY B 1 10 ? -16.219 -23.562 -3.248 1 36.75 10 GLY B CA 1
ATOM 1318 C C . GLY B 1 10 ? -15.367 -22.312 -3.348 1 36.75 10 GLY B C 1
ATOM 1319 O O . GLY B 1 10 ? -14.148 -22.359 -3.193 1 36.75 10 GLY B O 1
ATOM 1320 N N . GLU B 1 11 ? -15.797 -21.188 -4.039 1 42 11 GLU B N 1
ATOM 1321 C CA . GLU B 1 11 ? -15.453 -19.781 -4.117 1 42 11 GLU B CA 1
ATOM 1322 C C . GLU B 1 11 ? -15.117 -19.219 -2.742 1 42 11 GLU B C 1
ATOM 1324 O O . GLU B 1 11 ? -15.031 -18 -2.568 1 42 11 GLU B O 1
ATOM 1329 N N . GLN B 1 12 ? -15.273 -19.953 -1.718 1 43.53 12 GLN B N 1
ATOM 1330 C CA . GLN B 1 12 ? -15.281 -19.328 -0.394 1 43.53 12 GLN B CA 1
ATOM 1331 C C . GLN B 1 12 ? -13.914 -18.719 -0.067 1 43.53 12 GLN B C 1
ATOM 1333 O O . GLN B 1 12 ? -13.828 -17.75 0.69 1 43.53 12 GLN B O 1
ATOM 1338 N N . THR B 1 13 ? -12.828 -19.25 -0.559 1 45.44 13 THR B N 1
ATOM 1339 C CA . THR B 1 13 ? -11.547 -18.797 -0.035 1 45.44 13 THR B CA 1
ATOM 1340 C C . THR B 1 13 ? -11.227 -17.391 -0.53 1 45.44 13 THR B C 1
ATOM 1342 O O . THR B 1 13 ? -10.367 -16.703 0.039 1 45.44 13 THR B O 1
ATOM 1345 N N . THR B 1 14 ? -11.883 -16.969 -1.562 1 47.84 14 THR B N 1
ATOM 1346 C CA . THR B 1 14 ? -11.477 -15.703 -2.162 1 47.84 14 THR B CA 1
ATOM 1347 C C . THR B 1 14 ? -11.922 -14.523 -1.295 1 47.84 14 THR B C 1
ATOM 1349 O O . THR B 1 14 ? -11.203 -13.531 -1.182 1 47.84 14 THR B O 1
ATOM 1352 N N . SER B 1 15 ? -13.086 -14.703 -0.72 1 51.03 15 SER B N 1
ATOM 1353 C CA . SER B 1 15 ? -13.656 -13.531 -0.072 1 51.03 15 SER B CA 1
ATOM 1354 C C . SER B 1 15 ? -12.906 -13.188 1.212 1 51.03 15 SER B C 1
ATOM 1356 O O . SER B 1 15 ? -12.719 -12.008 1.525 1 51.03 15 SER B O 1
ATOM 1358 N N . THR B 1 16 ? -12.578 -14.156 1.968 1 52.72 16 THR B N 1
ATOM 1359 C CA . THR B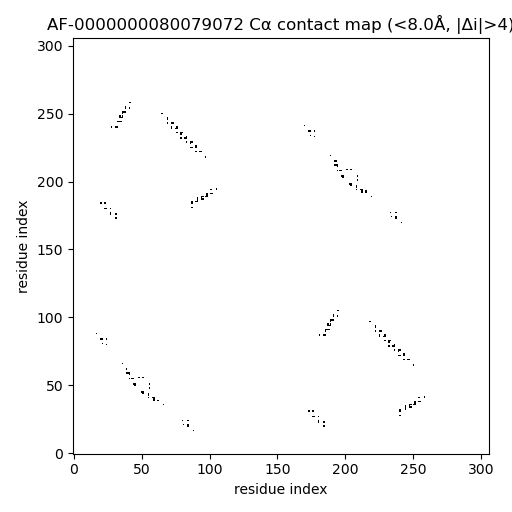 1 16 ? -11.93 -13.883 3.246 1 52.72 16 THR B CA 1
ATOM 1360 C C . THR B 1 16 ? -10.562 -13.227 3.033 1 52.72 16 THR B C 1
ATOM 1362 O O . THR B 1 16 ? -10.164 -12.352 3.801 1 52.72 16 THR B O 1
ATOM 1365 N N . SER B 1 17 ? -9.945 -13.555 1.984 1 58.66 17 SER B N 1
ATOM 1366 C CA . SER B 1 17 ? -8.625 -13 1.718 1 58.66 17 SER B CA 1
ATOM 1367 C C . SER B 1 17 ? -8.711 -11.523 1.346 1 58.66 17 SER B C 1
ATOM 1369 O O . SER B 1 17 ? -7.832 -10.734 1.708 1 58.66 17 SER B O 1
ATOM 1371 N N . PHE B 1 18 ? -9.859 -11.164 0.806 1 60.94 18 PHE B N 1
ATOM 1372 C CA . PHE B 1 18 ? -10.031 -9.789 0.35 1 60.94 18 PHE B CA 1
ATOM 1373 C C . PHE B 1 18 ? -10.102 -8.836 1.533 1 60.94 18 PHE B C 1
ATOM 1375 O O . PHE B 1 18 ? -9.477 -7.773 1.523 1 60.94 18 PHE B O 1
ATOM 1382 N N . THR B 1 19 ? -10.945 -9.242 2.473 1 65.69 19 THR B N 1
ATOM 1383 C CA . THR B 1 19 ? -11.133 -8.359 3.621 1 65.69 19 THR B CA 1
ATOM 1384 C C . THR B 1 19 ? -9.852 -8.273 4.449 1 65.69 19 THR B C 1
ATOM 1386 O O . THR B 1 19 ? -9.516 -7.215 4.98 1 65.69 19 THR B O 1
ATOM 1389 N N . SER B 1 20 ? -9.148 -9.344 4.25 1 85.88 20 SER B N 1
ATOM 1390 C CA . SER B 1 20 ? -7.949 -9.406 5.078 1 85.88 20 SER B CA 1
ATOM 1391 C C . SER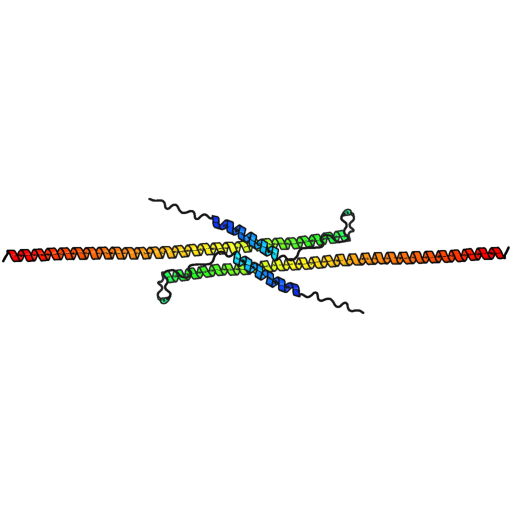 B 1 20 ? -6.84 -8.516 4.52 1 85.88 20 SER B C 1
ATOM 1393 O O . SER B 1 20 ? -6.195 -7.781 5.266 1 85.88 20 SER B O 1
ATOM 1395 N N . ASN B 1 21 ? -6.875 -8.344 3.164 1 89.88 21 ASN B N 1
ATOM 1396 C CA . ASN B 1 21 ? -5.816 -7.539 2.564 1 89.88 21 ASN B CA 1
ATOM 1397 C C . ASN B 1 21 ? -6.09 -6.047 2.729 1 89.88 21 ASN B C 1
ATOM 1399 O O . ASN B 1 21 ? -5.16 -5.262 2.941 1 89.88 21 ASN B O 1
ATOM 1403 N N . GLU B 1 22 ? -7.395 -5.734 2.699 1 90.81 22 GLU B N 1
ATOM 1404 C CA . GLU B 1 22 ? -7.781 -4.34 2.9 1 90.81 22 GLU B CA 1
ATOM 1405 C C . GLU B 1 22 ? -7.414 -3.865 4.305 1 90.81 22 GLU B C 1
ATOM 1407 O O . GLU B 1 22 ? -6.871 -2.771 4.473 1 90.81 22 GLU B O 1
ATOM 1412 N N . ALA B 1 23 ? -7.738 -4.695 5.238 1 92.19 23 ALA B N 1
ATOM 1413 C CA . ALA B 1 23 ? -7.422 -4.359 6.625 1 92.19 23 ALA B CA 1
ATOM 1414 C C . ALA B 1 23 ? -5.918 -4.227 6.824 1 92.19 23 ALA B C 1
ATOM 1416 O O . ALA B 1 23 ? -5.457 -3.309 7.508 1 92.19 23 ALA B O 1
ATOM 1417 N N . LEU B 1 24 ? -5.168 -5.09 6.2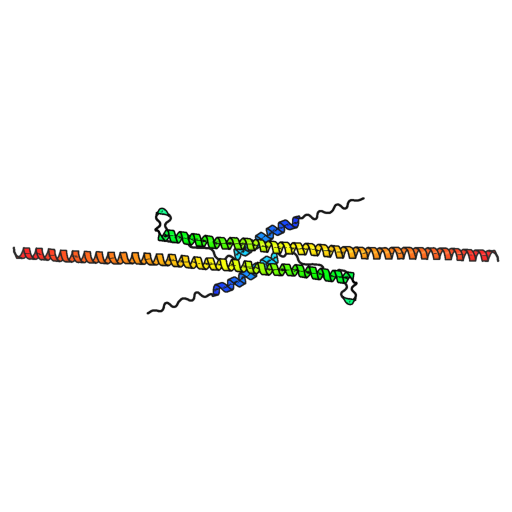46 1 93.69 24 LEU B N 1
ATOM 1418 C CA . LEU B 1 24 ? -3.715 -5.055 6.348 1 93.69 24 LEU B CA 1
ATOM 1419 C C . LEU B 1 24 ? -3.158 -3.762 5.766 1 93.69 24 LEU B C 1
ATOM 1421 O O . LEU B 1 24 ? -2.33 -3.098 6.395 1 93.69 24 LEU B O 1
ATOM 1425 N N . LEU B 1 25 ? -3.648 -3.408 4.652 1 95.62 25 LEU B N 1
ATOM 1426 C CA . LEU B 1 25 ? -3.166 -2.199 3.994 1 95.62 25 LEU B CA 1
ATOM 1427 C C . LEU B 1 25 ? -3.566 -0.956 4.781 1 95.62 25 LEU B C 1
ATOM 1429 O O . LEU B 1 25 ? -2.768 -0.03 4.934 1 95.62 25 LEU B O 1
ATOM 1433 N N . ASN B 1 26 ? -4.777 -0.928 5.262 1 94.12 26 ASN B N 1
ATOM 1434 C CA . ASN B 1 26 ? -5.242 0.198 6.066 1 94.12 26 ASN B CA 1
ATOM 1435 C C . ASN B 1 26 ? -4.375 0.396 7.305 1 94.12 26 ASN B C 1
ATOM 1437 O O . ASN B 1 26 ? -4.035 1.527 7.66 1 94.12 26 ASN B O 1
ATOM 1441 N N . ASN B 1 27 ? -4.078 -0.687 7.938 1 93 27 ASN B N 1
ATOM 1442 C CA . ASN B 1 27 ? -3.205 -0.621 9.109 1 93 27 ASN B CA 1
ATOM 1443 C C . ASN B 1 27 ? -1.817 -0.102 8.742 1 93 27 ASN B C 1
ATOM 1445 O O . ASN B 1 27 ? -1.236 0.698 9.477 1 93 27 ASN B O 1
ATOM 1449 N N . CYS B 1 28 ? -1.346 -0.562 7.633 1 94.69 28 CYS B N 1
ATOM 1450 C CA . CYS B 1 28 ? -0.032 -0.129 7.172 1 94.69 28 CYS B CA 1
ATOM 1451 C C . CYS B 1 28 ? -0.024 1.365 6.867 1 94.69 28 CYS B C 1
ATOM 1453 O O . CYS B 1 28 ? 0.87 2.088 7.312 1 94.69 28 CYS B O 1
ATOM 1455 N N . ILE B 1 29 ? -1.037 1.826 6.184 1 95.19 29 ILE B N 1
ATOM 1456 C CA . ILE B 1 29 ? -1.125 3.232 5.805 1 95.19 29 ILE B CA 1
ATOM 1457 C C . ILE B 1 29 ? -1.287 4.094 7.051 1 95.19 29 ILE B C 1
ATOM 1459 O O . ILE B 1 29 ? -0.683 5.164 7.156 1 95.19 29 ILE B O 1
ATOM 1463 N N . SER B 1 30 ? -2.053 3.658 8 1 93.88 30 SER B N 1
ATOM 1464 C CA . SER B 1 30 ? -2.232 4.387 9.25 1 93.88 30 SER B CA 1
ATOM 1465 C C . SER B 1 30 ? -0.908 4.543 9.992 1 93.88 30 SER B C 1
ATOM 1467 O O . SER B 1 30 ? -0.638 5.598 10.578 1 93.88 30 SER B O 1
ATOM 1469 N N . ALA B 1 31 ? -0.14 3.486 9.961 1 92.56 31 ALA B N 1
ATOM 1470 C CA . ALA B 1 31 ? 1.171 3.531 10.602 1 92.56 31 ALA B CA 1
ATOM 1471 C C . ALA B 1 31 ? 2.104 4.496 9.875 1 92.56 31 ALA B C 1
ATOM 1473 O O . ALA B 1 31 ? 2.977 5.109 10.5 1 92.56 31 ALA B O 1
ATOM 1474 N N . MET B 1 32 ? 1.923 4.625 8.609 1 92.94 32 MET B N 1
ATOM 1475 C CA . MET B 1 32 ? 2.785 5.48 7.797 1 92.94 32 MET B CA 1
ATOM 1476 C C . MET B 1 32 ? 2.402 6.945 7.953 1 92.94 32 MET B C 1
ATOM 1478 O O . MET B 1 32 ? 3.229 7.836 7.738 1 92.94 32 MET B O 1
ATOM 1482 N N . LYS B 1 33 ? 1.096 7.133 8.195 1 92.88 33 LYS B N 1
ATOM 1483 C CA . LYS B 1 33 ? 0.634 8.5 8.445 1 92.88 33 LYS B CA 1
ATOM 1484 C C . LYS B 1 33 ? 1.092 8.984 9.82 1 92.88 33 LYS B C 1
ATOM 1486 O O . LYS B 1 33 ? 0.388 8.797 10.812 1 92.88 33 LYS B O 1
ATOM 1491 N N . THR B 1 34 ? 2.195 9.648 9.914 1 84.81 34 THR B N 1
ATOM 1492 C CA . THR B 1 34 ? 2.818 10 11.18 1 84.81 34 THR B CA 1
ATOM 1493 C C . THR B 1 34 ? 2.426 11.414 11.602 1 84.81 34 THR B C 1
ATOM 1495 O O . THR B 1 34 ? 2.648 11.812 12.75 1 84.81 34 THR B O 1
ATOM 1498 N N . ALA B 1 35 ? 1.826 12.117 10.633 1 87.62 35 ALA B N 1
ATOM 1499 C CA . ALA B 1 35 ? 1.519 13.508 10.961 1 87.62 35 ALA B CA 1
ATOM 1500 C C . ALA B 1 35 ? 0.014 13.766 10.922 1 87.62 35 ALA B C 1
ATOM 1502 O O . ALA B 1 35 ? -0.691 13.227 10.062 1 87.62 35 ALA B O 1
ATOM 1503 N N . SER B 1 36 ? -0.411 14.484 11.93 1 92.38 36 SER B N 1
ATOM 1504 C CA . SER B 1 36 ? -1.796 14.945 11.961 1 92.38 36 SER B CA 1
ATOM 1505 C C . SER B 1 36 ? -1.873 16.469 12.023 1 92.38 36 SER B C 1
ATOM 1507 O O . SER B 1 36 ? -0.954 17.125 12.516 1 92.38 36 SER B O 1
ATOM 1509 N N . LEU B 1 37 ? -2.873 16.938 11.422 1 94.38 37 LEU B N 1
ATOM 1510 C CA . LEU B 1 37 ? -3.084 18.391 11.43 1 94.38 37 LEU B CA 1
ATOM 1511 C C . LEU B 1 37 ? -3.328 18.891 12.852 1 94.38 37 LEU B C 1
ATOM 1513 O O . LEU B 1 37 ? -4.066 18.266 13.617 1 94.38 37 LEU B O 1
ATOM 1517 N N . LYS B 1 38 ? -2.656 20.047 13.141 1 90.5 38 LYS B N 1
ATOM 1518 C CA . LYS B 1 38 ? -2.811 20.703 14.438 1 90.5 38 LYS B CA 1
ATOM 1519 C C . LYS B 1 38 ? -3.238 22.156 14.266 1 90.5 38 LYS B C 1
ATOM 1521 O O . LYS B 1 38 ? -3.287 22.672 13.141 1 90.5 38 LYS B O 1
ATOM 1526 N N . TYR B 1 39 ? -3.834 22.812 15.375 1 86.81 39 TYR B N 1
ATOM 1527 C CA . TYR B 1 39 ? -4.137 24.234 15.422 1 86.81 39 TYR B CA 1
ATOM 1528 C C . TYR B 1 39 ? -5.32 24.578 14.523 1 86.81 39 TYR B C 1
ATOM 1530 O O . TYR B 1 39 ? -5.25 25.5 13.711 1 86.81 39 TYR B O 1
ATOM 1538 N N . SER B 1 40 ? -6.324 23.844 14.648 1 83.25 40 SER B N 1
ATOM 1539 C CA . SER B 1 40 ? -7.508 24 13.812 1 83.25 40 SER B CA 1
ATOM 1540 C C . SER B 1 40 ? -8.141 25.375 14 1 83.25 40 SER B C 1
ATOM 1542 O O . SER B 1 40 ? -8.609 25.984 13.031 1 83.25 40 SER B O 1
ATOM 1544 N N . ILE B 1 41 ? -8.047 25.859 15.172 1 80.5 41 ILE B N 1
ATOM 1545 C CA . ILE B 1 41 ? -8.602 27.172 15.461 1 80.5 41 ILE B CA 1
ATOM 1546 C C . ILE B 1 41 ? -7.48 28.125 15.875 1 80.5 41 ILE B C 1
ATOM 1548 O O . ILE B 1 41 ? -6.648 27.797 16.719 1 80.5 41 ILE B O 1
ATOM 1552 N N . PRO B 1 42 ? -7.523 29.25 15.273 1 85.12 42 PRO B N 1
ATOM 1553 C CA . PRO B 1 42 ? -6.492 30.219 15.641 1 85.12 42 PRO B CA 1
ATOM 1554 C C . PRO B 1 42 ? -6.547 30.609 17.125 1 85.12 42 PRO B C 1
ATOM 1556 O O . PRO B 1 42 ? -7.625 30.625 17.719 1 85.12 42 PRO B O 1
ATOM 1559 N N . VAL B 1 43 ? -5.543 30.781 17.828 1 80.69 43 VAL B N 1
ATOM 1560 C CA . VAL B 1 43 ? -5.402 31 19.266 1 80.69 43 VAL B CA 1
ATOM 1561 C C . VAL B 1 43 ? -6.312 32.156 19.703 1 80.69 43 VAL B C 1
ATOM 1563 O O . VAL B 1 43 ? -6.93 32.062 20.766 1 80.69 43 VAL B O 1
ATOM 1566 N N . PHE B 1 44 ? -6.508 33.25 19.031 1 76.31 44 PHE B N 1
ATOM 1567 C CA . PHE B 1 44 ? -7.273 34.375 19.531 1 76.31 44 PHE B CA 1
ATOM 1568 C C . PHE B 1 44 ? -8.625 34.469 18.828 1 76.31 44 PHE B C 1
ATOM 1570 O O . PHE B 1 44 ? -9.32 35.5 18.922 1 76.31 44 PHE B O 1
ATOM 1577 N N . ALA B 1 45 ? -8.875 33.344 18.172 1 74.19 45 ALA B N 1
ATOM 1578 C CA . ALA B 1 45 ? -10.227 33.344 17.609 1 74.19 45 ALA B CA 1
ATOM 1579 C C . ALA B 1 45 ? -11.227 32.75 18.609 1 74.19 45 ALA B C 1
ATOM 1581 O O . ALA B 1 45 ? -11.023 31.641 19.109 1 74.19 45 ALA B O 1
ATOM 1582 N N . GLY B 1 46 ? -11.945 33.594 19.359 1 70.38 46 GLY B N 1
ATOM 1583 C CA . GLY B 1 46 ? -12.945 33.125 20.312 1 70.38 46 GLY B CA 1
ATOM 1584 C C . GLY B 1 46 ? -13.867 32.062 19.75 1 70.38 46 GLY B C 1
ATOM 1585 O O . GLY B 1 46 ? -13.773 31.719 18.562 1 70.38 46 GLY B O 1
ATOM 1586 N N . SER B 1 47 ? -14.625 31.562 20.703 1 72.94 47 SER B N 1
ATOM 1587 C CA . SER B 1 47 ? -15.57 30.5 20.344 1 72.94 47 SER B CA 1
ATOM 1588 C C . SER B 1 47 ? -16.734 31.047 19.547 1 72.94 47 SER B C 1
ATOM 1590 O O . SER B 1 47 ? -17.391 30.312 18.797 1 72.94 47 SER B O 1
ATOM 1592 N N . ASN B 1 48 ? -16.875 32.344 19.578 1 77.5 48 ASN B N 1
ATOM 1593 C CA . ASN B 1 48 ? -18 32.969 18.891 1 77.5 48 ASN B CA 1
ATOM 1594 C C . ASN B 1 48 ? -17.578 33.594 17.562 1 77.5 48 ASN B C 1
ATOM 1596 O O . ASN B 1 48 ? -16.891 34.625 17.547 1 77.5 48 ASN B O 1
ATOM 1600 N N . GLU B 1 49 ? -18.031 33.094 16.531 1 80.25 49 GLU B N 1
ATOM 1601 C CA . GLU B 1 49 ? -17.688 33.5 15.172 1 80.25 49 GLU B CA 1
ATOM 1602 C C . GLU B 1 49 ? -18.125 34.938 14.891 1 80.25 49 GLU B C 1
ATOM 1604 O O . GLU B 1 49 ? -17.5 35.625 14.094 1 80.25 49 GLU B O 1
ATOM 1609 N N . GLU B 1 50 ? -19.234 35.344 15.547 1 81.19 50 GLU B N 1
ATOM 1610 C CA . GLU B 1 50 ? -19.812 36.688 15.289 1 81.19 50 GLU B CA 1
ATOM 1611 C C . GLU B 1 50 ? -18.891 37.781 15.797 1 81.19 50 GLU B C 1
ATOM 1613 O O . GLU B 1 50 ? -18.984 38.938 15.359 1 81.19 50 GLU B O 1
ATOM 1618 N N . GLU B 1 51 ? -18.016 37.406 16.688 1 83 51 GLU B N 1
ATOM 1619 C CA . GLU B 1 51 ? -17.156 38.406 17.312 1 83 51 GLU B CA 1
ATOM 1620 C C . GLU B 1 51 ? -15.797 38.469 16.625 1 83 51 GLU B C 1
ATOM 1622 O O . GLU B 1 51 ? -14.945 39.281 16.984 1 83 51 GLU B O 1
ATOM 1627 N N . TRP B 1 52 ? -15.602 37.594 15.508 1 84.19 52 TRP B N 1
ATOM 1628 C CA . TRP B 1 52 ? -14.281 37.531 14.883 1 84.19 52 TRP B CA 1
ATOM 1629 C C . TRP B 1 52 ? -14.008 38.781 14.062 1 84.19 52 TRP B C 1
ATOM 1631 O O . TRP B 1 52 ? -14.898 39.312 13.391 1 84.19 52 TRP B O 1
ATOM 1641 N N . THR B 1 53 ? -12.805 39.25 14.211 1 86.38 53 THR B N 1
ATOM 1642 C CA . THR B 1 53 ? -12.359 40.312 13.297 1 86.38 53 THR B CA 1
ATOM 1643 C C . THR B 1 53 ? -12.211 39.781 11.875 1 86.38 53 THR B C 1
ATOM 1645 O O . THR B 1 53 ? -12.273 38.562 11.664 1 86.38 53 THR B O 1
ATOM 1648 N N . ALA B 1 54 ? -12.109 40.625 10.883 1 87.75 54 ALA B N 1
ATOM 1649 C CA . ALA B 1 54 ? -11.93 40.219 9.484 1 87.75 54 ALA B CA 1
ATOM 1650 C C . ALA B 1 54 ? -10.68 39.344 9.32 1 87.75 54 ALA B C 1
ATOM 1652 O O . ALA B 1 54 ? -10.688 38.375 8.555 1 87.75 54 ALA B O 1
ATOM 1653 N N . LYS B 1 55 ? -9.586 39.625 10.047 1 87 55 LYS B N 1
ATOM 1654 C CA . LYS B 1 55 ? -8.328 38.906 9.953 1 87 55 LYS B CA 1
ATOM 1655 C C . LYS B 1 55 ? -8.477 37.5 10.508 1 87 55 LYS B C 1
ATOM 1657 O O . LYS B 1 55 ? -7.934 36.531 9.953 1 87 55 LYS B O 1
ATOM 1662 N N . GLN B 1 56 ? -9.219 37.406 11.531 1 88.06 56 GLN B N 1
ATOM 1663 C CA . GLN B 1 56 ? -9.461 36.094 12.125 1 88.06 56 GLN B CA 1
ATOM 1664 C C . GLN B 1 56 ? -10.305 35.219 11.203 1 88.06 56 GLN B C 1
ATOM 1666 O O . GLN B 1 56 ? -10.023 34.031 11.039 1 88.06 56 GLN B O 1
ATOM 1671 N N . GLN B 1 57 ? -11.344 35.812 10.586 1 89.62 57 GLN B N 1
ATOM 1672 C CA . GLN B 1 57 ? -12.188 35.094 9.641 1 89.62 57 GLN B CA 1
ATOM 1673 C C . GLN B 1 57 ? -11.375 34.594 8.461 1 89.62 57 GLN B C 1
ATOM 1675 O O . GLN B 1 57 ? -11.586 33.469 7.996 1 89.62 57 GLN B O 1
ATOM 1680 N N . GLN B 1 58 ? -10.484 35.438 7.949 1 92 58 GLN B N 1
ATOM 1681 C CA . GLN B 1 58 ? -9.633 35.062 6.828 1 92 58 GLN B CA 1
ATOM 1682 C C . GLN B 1 58 ? -8.734 33.875 7.199 1 92 58 GLN B C 1
ATOM 1684 O O . GLN B 1 58 ? -8.547 32.969 6.398 1 92 58 GLN B O 1
ATOM 1689 N N . GLU B 1 59 ? -8.172 33.906 8.422 1 93.94 59 GLU B N 1
ATOM 1690 C CA . GLU B 1 59 ? -7.297 32.844 8.867 1 93.94 59 GLU B CA 1
ATOM 1691 C C . GLU B 1 59 ? -8.07 31.531 9.031 1 93.94 59 GLU B C 1
ATOM 1693 O O . GLU B 1 59 ? -7.582 30.469 8.656 1 93.94 59 GLU B O 1
ATOM 1698 N N . VAL B 1 60 ? -9.203 31.547 9.57 1 91.19 60 VAL B N 1
ATOM 1699 C CA . VAL B 1 60 ? -10.039 30.359 9.727 1 91.19 60 VAL B CA 1
ATOM 1700 C C . VAL B 1 60 ? -10.359 29.781 8.359 1 91.19 60 VAL B C 1
ATOM 1702 O O . VAL B 1 60 ? -10.32 28.562 8.172 1 91.19 60 VAL B O 1
ATOM 1705 N N . HIS B 1 61 ? -10.719 30.688 7.406 1 93.06 61 HIS B N 1
ATOM 1706 C CA . HIS B 1 61 ? -11 30.234 6.047 1 93.06 61 HIS B CA 1
ATOM 1707 C C . HIS B 1 61 ? -9.781 29.562 5.422 1 93.06 61 HIS B C 1
ATOM 1709 O O . HIS B 1 61 ? -9.898 28.562 4.723 1 93.06 61 HIS B O 1
ATOM 1715 N N . ARG B 1 62 ? -8.609 30.094 5.633 1 95.56 62 ARG B N 1
ATOM 1716 C CA . ARG B 1 62 ? -7.363 29.531 5.121 1 95.56 62 ARG B CA 1
ATOM 1717 C C . ARG B 1 62 ? -7.117 28.141 5.688 1 95.56 62 ARG B C 1
ATOM 1719 O O . ARG B 1 62 ? -6.785 27.203 4.949 1 95.56 62 ARG B O 1
ATOM 1726 N N . ARG B 1 63 ? -7.309 28 6.996 1 94.81 63 ARG B N 1
ATOM 1727 C CA . ARG B 1 63 ? -7.09 26.719 7.652 1 94.81 63 ARG B CA 1
ATOM 1728 C C . ARG B 1 63 ? -8.078 25.672 7.148 1 94.81 63 ARG B C 1
ATOM 1730 O O . ARG B 1 63 ? -7.727 24.5 6.988 1 94.81 63 ARG B O 1
ATOM 1737 N N . LYS B 1 64 ? -9.297 26.125 6.91 1 93.62 64 LYS B N 1
ATOM 1738 C CA . LYS B 1 64 ? -10.273 25.219 6.316 1 93.62 64 LYS B CA 1
ATOM 1739 C C . LYS B 1 64 ? -9.812 24.734 4.949 1 93.62 64 LYS B C 1
ATOM 1741 O O . LYS B 1 64 ? -10 23.562 4.609 1 93.62 64 LYS B O 1
ATOM 1746 N N . GLY B 1 65 ? -9.289 25.703 4.18 1 96.06 65 GLY B N 1
ATOM 1747 C CA . GLY B 1 65 ? -8.719 25.312 2.898 1 96.06 65 GLY B CA 1
ATOM 1748 C C . GLY B 1 65 ? -7.578 24.328 3.029 1 96.06 65 GLY B C 1
ATOM 1749 O O . GLY B 1 65 ? -7.469 23.391 2.234 1 96.06 65 GLY B O 1
ATOM 1750 N N . GLU B 1 66 ? -6.742 24.531 3.977 1 96.94 66 GLU B N 1
ATOM 1751 C CA . GLU B 1 66 ? -5.637 23.609 4.254 1 96.94 66 GLU B CA 1
ATOM 1752 C C . GLU B 1 66 ? -6.148 22.234 4.648 1 96.94 66 GLU B C 1
ATOM 1754 O O . GLU B 1 66 ? -5.625 21.219 4.188 1 96.94 66 GLU B O 1
ATOM 1759 N N . ASP B 1 67 ? -7.137 22.125 5.492 1 95.75 67 ASP B N 1
ATOM 1760 C CA . ASP B 1 67 ? -7.762 20.859 5.875 1 95.75 67 ASP B CA 1
ATOM 1761 C C . ASP B 1 67 ? -8.281 20.109 4.648 1 95.75 67 ASP B C 1
ATOM 1763 O O . ASP B 1 67 ? -8.117 18.891 4.551 1 95.75 67 ASP B O 1
ATOM 1767 N N . MET B 1 68 ? -8.93 20.859 3.781 1 96.5 68 MET B N 1
ATOM 1768 C CA . MET B 1 68 ? -9.469 20.25 2.568 1 96.5 68 MET B CA 1
ATOM 1769 C C . MET B 1 68 ? -8.352 19.688 1.693 1 96.5 68 MET B C 1
ATOM 1771 O O . MET B 1 68 ? -8.516 18.656 1.054 1 96.5 68 MET B O 1
ATOM 1775 N N . ASN B 1 69 ? -7.301 20.422 1.671 1 96.31 69 ASN B N 1
ATOM 1776 C CA . ASN B 1 69 ? -6.152 19.938 0.914 1 96.31 69 ASN B CA 1
ATOM 1777 C C . AS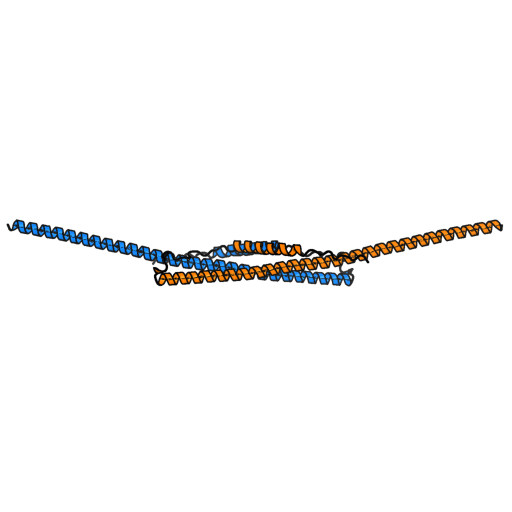N B 1 69 ? -5.652 18.594 1.442 1 96.31 69 ASN B C 1
ATOM 1779 O O . ASN B 1 69 ? -5.391 17.672 0.665 1 96.31 69 ASN B O 1
ATOM 1783 N N . VAL B 1 70 ? -5.5 18.484 2.756 1 97.12 70 VAL B N 1
ATOM 1784 C CA . VAL B 1 70 ? -5.043 17.234 3.369 1 97.12 70 VAL B CA 1
ATOM 1785 C C . VAL B 1 70 ? -6.059 16.125 3.104 1 97.12 70 VAL B C 1
ATOM 1787 O O . VAL B 1 70 ? -5.68 14.992 2.83 1 97.12 70 VAL B O 1
ATOM 1790 N N . LYS B 1 71 ? -7.348 16.453 3.135 1 96.56 71 LYS B N 1
ATOM 1791 C CA . LYS B 1 71 ? -8.391 15.477 2.826 1 96.56 71 LYS B CA 1
ATOM 1792 C C . LYS B 1 71 ? -8.258 14.969 1.396 1 96.56 71 LYS B C 1
ATOM 1794 O O . LYS B 1 71 ? -8.523 13.797 1.123 1 96.56 71 LYS B O 1
ATOM 1799 N N . THR B 1 72 ? -7.922 15.859 0.543 1 97.81 72 THR B N 1
ATOM 1800 C CA . THR B 1 72 ? -7.703 15.461 -0.843 1 97.81 72 THR B CA 1
ATOM 1801 C C . THR B 1 72 ? -6.57 14.445 -0.945 1 97.81 72 THR B C 1
ATOM 1803 O O . THR B 1 72 ? -6.668 13.477 -1.695 1 97.81 72 THR B O 1
ATOM 1806 N N . PHE B 1 73 ? -5.477 14.688 -0.217 1 97 73 PHE B N 1
ATOM 1807 C CA . PHE B 1 73 ? -4.395 13.719 -0.158 1 97 73 PHE B CA 1
ATOM 1808 C C . PHE B 1 73 ? -4.902 12.367 0.34 1 97 73 PHE B C 1
ATOM 1810 O O . PHE B 1 73 ? -4.586 11.328 -0.241 1 97 73 PHE B O 1
ATOM 1817 N N . ASP B 1 74 ? -5.664 12.398 1.359 1 96.69 74 ASP B N 1
ATOM 1818 C CA . ASP B 1 74 ? -6.168 11.172 1.96 1 96.69 74 ASP B CA 1
ATOM 1819 C C . ASP B 1 74 ? -7.031 10.391 0.971 1 96.69 74 ASP B C 1
ATOM 1821 O O . ASP B 1 74 ? -6.934 9.164 0.89 1 96.69 74 ASP B O 1
ATOM 1825 N N . SER B 1 75 ? -7.84 11.062 0.237 1 97.56 75 SER B N 1
ATOM 1826 C CA . SER B 1 75 ? -8.672 10.414 -0.774 1 97.56 75 SER B CA 1
ATOM 1827 C C . SER B 1 75 ? -7.82 9.758 -1.854 1 97.56 75 SER B C 1
ATOM 1829 O O . SER B 1 75 ? -8.109 8.648 -2.291 1 97.56 75 SER B O 1
ATOM 1831 N N . LYS B 1 76 ? -6.809 10.484 -2.334 1 97.75 76 LYS B N 1
ATOM 1832 C CA . LYS B 1 76 ? -5.902 9.93 -3.336 1 97.75 76 LYS B CA 1
ATOM 1833 C C . LYS B 1 76 ? -5.203 8.68 -2.812 1 97.75 76 LYS B C 1
ATOM 1835 O O . LYS B 1 76 ? -5.023 7.707 -3.551 1 97.75 76 LYS B O 1
ATOM 1840 N N . ILE B 1 77 ? -4.809 8.773 -1.577 1 97.38 77 ILE B N 1
ATOM 1841 C CA . ILE B 1 77 ? -4.133 7.641 -0.947 1 97.38 77 ILE B CA 1
ATOM 1842 C C . ILE B 1 77 ? -5.074 6.438 -0.9 1 97.38 77 ILE B C 1
ATOM 1844 O O . ILE B 1 77 ? -4.664 5.312 -1.195 1 97.38 77 ILE B O 1
ATOM 1848 N N . GLU B 1 78 ? -6.305 6.691 -0.58 1 96.25 78 GLU B N 1
ATOM 1849 C CA . GLU B 1 78 ? -7.293 5.621 -0.528 1 96.25 78 GLU B CA 1
ATOM 1850 C C . GLU B 1 78 ? -7.484 4.977 -1.899 1 96.25 78 GLU B C 1
ATOM 1852 O O . GLU B 1 78 ? -7.551 3.752 -2.012 1 96.25 78 GLU B O 1
ATOM 1857 N N . ILE B 1 79 ? -7.57 5.742 -2.926 1 97 79 ILE B N 1
ATOM 1858 C CA . ILE B 1 79 ? -7.742 5.242 -4.285 1 97 79 ILE B CA 1
ATOM 1859 C C . ILE B 1 79 ? -6.539 4.383 -4.672 1 97 79 ILE B C 1
ATOM 1861 O O . ILE B 1 79 ? -6.699 3.291 -5.223 1 97 79 ILE B O 1
ATOM 1865 N N . GLN B 1 80 ? -5.367 4.934 -4.34 1 97.38 80 GLN B N 1
ATOM 1866 C CA . GLN B 1 80 ? -4.145 4.207 -4.668 1 97.38 80 GLN B CA 1
ATOM 1867 C C . GLN B 1 80 ? -4.059 2.896 -3.891 1 97.38 80 GLN B C 1
ATOM 1869 O O . GLN B 1 80 ? -3.578 1.889 -4.414 1 97.38 80 GLN B O 1
ATOM 1874 N N . MET B 1 81 ? -4.402 2.947 -2.664 1 96.31 81 MET B N 1
ATOM 1875 C CA . MET B 1 81 ? -4.434 1.76 -1.816 1 96.31 81 MET B CA 1
ATOM 1876 C C . MET B 1 81 ? -5.336 0.686 -2.418 1 96.31 81 MET B C 1
ATOM 1878 O O . MET B 1 81 ? -4.965 -0.489 -2.457 1 96.31 81 MET B O 1
ATOM 1882 N N . MET B 1 82 ? -6.52 1.053 -2.887 1 96.31 82 MET B N 1
ATOM 1883 C CA . MET B 1 82 ? -7.473 0.11 -3.465 1 96.31 82 MET B CA 1
ATOM 1884 C C . MET B 1 82 ? -6.926 -0.496 -4.754 1 96.31 82 MET B C 1
ATOM 1886 O O . MET B 1 82 ? -7.121 -1.684 -5.016 1 96.31 82 MET B O 1
ATOM 1890 N N . LYS B 1 83 ? -6.266 0.287 -5.547 1 97.06 83 LYS B N 1
ATOM 1891 C CA . LYS B 1 83 ? -5.629 -0.213 -6.762 1 97.06 83 LYS B CA 1
ATOM 1892 C C . LYS B 1 83 ? -4.562 -1.252 -6.438 1 97.06 83 LYS B C 1
ATOM 1894 O O . LYS B 1 83 ? -4.461 -2.279 -7.113 1 97.06 83 LYS B O 1
ATOM 1899 N N . LEU B 1 84 ? -3.77 -0.886 -5.453 1 97.5 84 LEU B N 1
ATOM 1900 C CA . LEU B 1 84 ? -2.717 -1.806 -5.035 1 97.5 84 LEU B CA 1
ATOM 1901 C C . LEU B 1 84 ? -3.311 -3.117 -4.535 1 97.5 84 LEU B C 1
ATOM 1903 O O . LEU B 1 84 ? -2.822 -4.195 -4.879 1 97.5 84 LEU B O 1
ATOM 1907 N N . LYS B 1 85 ? -4.262 -3.049 -3.715 1 96.75 85 LYS B N 1
ATOM 1908 C CA . LYS B 1 85 ? -4.953 -4.234 -3.221 1 96.75 85 LYS B CA 1
ATOM 1909 C C . LYS B 1 85 ? -5.438 -5.109 -4.375 1 96.75 85 LYS B C 1
ATOM 1911 O O . LYS B 1 85 ? -5.23 -6.324 -4.367 1 96.75 85 LYS B O 1
ATOM 1916 N N . GLN B 1 86 ? -6.07 -4.508 -5.316 1 96.69 86 GLN B N 1
ATOM 1917 C CA . GLN B 1 86 ? -6.617 -5.23 -6.461 1 96.69 86 GLN B CA 1
ATOM 1918 C C . GLN B 1 86 ? -5.516 -5.949 -7.234 1 96.69 86 GLN B C 1
ATOM 1920 O O . GLN B 1 86 ? -5.688 -7.094 -7.656 1 96.69 86 GLN B O 1
ATOM 1925 N N . LEU B 1 87 ? -4.453 -5.203 -7.43 1 97.06 87 LEU B N 1
ATOM 1926 C CA . LEU B 1 87 ? -3.334 -5.789 -8.164 1 97.06 87 LEU B CA 1
ATOM 1927 C C . LEU B 1 87 ? -2.803 -7.027 -7.445 1 97.06 87 LEU B C 1
ATOM 1929 O O . LEU B 1 87 ? -2.498 -8.039 -8.086 1 97.06 87 LEU B O 1
ATOM 1933 N N . VAL B 1 88 ? -2.645 -6.992 -6.148 1 96.19 88 VAL B N 1
ATOM 1934 C CA . VAL B 1 88 ? -2.145 -8.125 -5.367 1 96.19 88 VAL B CA 1
ATOM 1935 C C . VAL B 1 88 ? -3.148 -9.273 -5.418 1 96.19 88 VAL B C 1
ATOM 1937 O O . VAL B 1 88 ? -2.764 -10.43 -5.582 1 96.19 88 VAL B O 1
ATOM 1940 N N . ASP B 1 89 ? -4.418 -8.953 -5.297 1 95.81 89 ASP B N 1
ATOM 1941 C CA . ASP B 1 89 ? -5.457 -9.969 -5.387 1 95.81 89 ASP B CA 1
ATOM 1942 C C . ASP B 1 89 ? -5.434 -10.656 -6.75 1 95.81 89 ASP B C 1
ATOM 1944 O O . ASP B 1 89 ? -5.566 -11.883 -6.84 1 95.81 89 ASP B O 1
ATOM 1948 N N . ASP B 1 90 ? -5.324 -9.898 -7.805 1 96.81 90 ASP B N 1
ATOM 1949 C CA . ASP B 1 90 ? -5.23 -10.445 -9.156 1 96.81 90 ASP B CA 1
ATOM 1950 C C . ASP B 1 90 ? -4.023 -11.367 -9.289 1 96.81 90 ASP B C 1
ATOM 1952 O O . ASP B 1 90 ? -4.121 -12.438 -9.898 1 96.81 90 ASP B O 1
ATOM 1956 N N . ARG B 1 91 ? -2.938 -10.898 -8.766 1 97.19 91 ARG B N 1
ATOM 1957 C CA . ARG B 1 91 ? -1.737 -11.727 -8.773 1 97.19 91 ARG B CA 1
ATOM 1958 C C . ARG B 1 91 ? -1.991 -13.062 -8.086 1 97.19 91 ARG B C 1
ATOM 1960 O O . ARG B 1 91 ? -1.626 -14.117 -8.609 1 97.19 91 ARG B O 1
ATOM 1967 N N . ASN B 1 92 ? -2.479 -13.031 -6.902 1 95.62 92 ASN B N 1
ATOM 1968 C CA . ASN B 1 92 ? -2.764 -14.25 -6.152 1 95.62 92 ASN B CA 1
ATOM 1969 C C . ASN B 1 92 ? -3.701 -15.172 -6.926 1 95.62 92 ASN B C 1
ATOM 1971 O O . ASN B 1 92 ? -3.48 -16.391 -6.977 1 95.62 92 ASN B O 1
ATOM 1975 N N . SER B 1 93 ? -4.68 -14.617 -7.5 1 96.25 93 SER B N 1
ATOM 1976 C CA . SER B 1 93 ? -5.629 -15.391 -8.297 1 96.25 93 SER B CA 1
ATOM 1977 C C . SER B 1 93 ? -4.945 -16.031 -9.5 1 96.25 93 SER B C 1
ATOM 1979 O O . SER B 1 93 ? -5.195 -17.203 -9.812 1 96.25 93 SER B O 1
ATOM 1981 N N . GLU B 1 94 ? -4.125 -15.25 -10.109 1 97.62 94 GLU B N 1
ATOM 1982 C CA . GLU B 1 94 ? -3.393 -15.758 -11.266 1 97.62 94 GLU B CA 1
ATOM 1983 C C . GLU B 1 94 ? -2.469 -16.906 -10.867 1 97.62 94 GLU B C 1
ATOM 1985 O O . GLU B 1 94 ? -2.395 -17.922 -11.562 1 97.62 94 GLU B O 1
ATOM 1990 N N . VAL B 1 95 ? -1.784 -16.797 -9.836 1 97.44 95 VAL B N 1
ATOM 1991 C CA . VAL B 1 95 ? -0.895 -17.844 -9.352 1 97.44 95 VAL B CA 1
ATOM 1992 C C . VAL B 1 95 ? -1.7 -19.109 -9.039 1 97.44 95 VAL B C 1
ATOM 1994 O O . VAL B 1 95 ? -1.284 -20.219 -9.383 1 97.44 95 VAL B O 1
ATOM 1997 N N . HIS B 1 96 ? -2.859 -18.922 -8.406 1 97.06 96 HIS B N 1
ATOM 1998 C CA . HIS B 1 96 ? -3.729 -20.047 -8.125 1 97.06 96 HIS B CA 1
ATOM 1999 C C . HIS B 1 96 ? -4.16 -20.75 -9.414 1 97.06 96 HIS B C 1
ATOM 2001 O O . HIS B 1 96 ? -4.156 -21.984 -9.492 1 97.06 96 HIS B O 1
ATOM 2007 N N . ARG B 1 97 ? -4.535 -20.016 -10.422 1 97.31 97 ARG B N 1
ATOM 2008 C CA . ARG B 1 97 ? -4.949 -20.547 -11.719 1 97.31 97 ARG B CA 1
ATOM 2009 C C . ARG B 1 97 ? -3.82 -21.344 -12.367 1 97.31 97 ARG B C 1
ATOM 2011 O O . ARG B 1 97 ? -4.031 -22.453 -12.844 1 97.31 97 ARG B O 1
ATOM 2018 N N . ILE B 1 98 ? -2.67 -20.766 -12.336 1 97.38 98 ILE B N 1
ATOM 2019 C CA . ILE B 1 98 ? -1.495 -21.391 -12.93 1 97.38 98 ILE B CA 1
ATOM 2020 C C . ILE B 1 98 ? -1.186 -22.703 -12.203 1 97.38 98 ILE B C 1
ATOM 2022 O O . ILE B 1 98 ? -0.982 -23.734 -12.844 1 97.38 98 ILE B O 1
ATOM 2026 N N . ASN B 1 99 ? -1.137 -22.641 -10.93 1 96.12 99 ASN B N 1
ATOM 2027 C CA . ASN B 1 99 ? -0.847 -23.828 -10.133 1 96.12 99 ASN B CA 1
ATOM 2028 C C . ASN B 1 99 ? -1.869 -24.938 -10.383 1 96.12 99 ASN B C 1
ATOM 2030 O O . ASN B 1 99 ? -1.509 -26.109 -10.469 1 96.12 99 ASN B O 1
ATOM 2034 N N . LYS B 1 100 ? -3.1 -24.547 -10.484 1 96.5 100 LYS B N 1
ATOM 2035 C CA . LYS B 1 100 ? -4.148 -25.516 -10.773 1 96.5 100 LYS B CA 1
ATOM 2036 C C . LYS B 1 100 ? -3.945 -26.156 -12.148 1 96.5 100 LYS B C 1
ATOM 2038 O O . LYS B 1 100 ? -4.043 -27.375 -12.305 1 96.5 100 LYS B O 1
ATOM 2043 N N . ARG B 1 101 ? -3.65 -25.438 -13.195 1 96.62 101 ARG B N 1
ATOM 2044 C CA . ARG B 1 101 ? -3.391 -25.922 -14.547 1 96.62 101 ARG B CA 1
ATOM 2045 C C . ARG B 1 101 ? -2.193 -26.875 -14.562 1 96.62 101 ARG B C 1
ATOM 2047 O O . ARG B 1 101 ? -2.252 -27.938 -15.164 1 96.62 101 ARG B O 1
ATOM 2054 N N . ARG B 1 102 ? -1.17 -26.453 -13.922 1 94.12 102 ARG B N 1
ATOM 2055 C CA . ARG B 1 102 ? 0.049 -27.25 -13.875 1 94.12 102 ARG B CA 1
ATOM 2056 C C . ARG B 1 102 ? -0.199 -28.578 -13.18 1 94.12 102 ARG B C 1
ATOM 2058 O O . ARG B 1 102 ? 0.209 -29.641 -13.68 1 94.12 102 ARG B O 1
ATOM 2065 N N . SER B 1 103 ? -0.835 -28.547 -12.07 1 94.25 103 SER B N 1
ATOM 2066 C CA . SER B 1 103 ? -1.143 -29.766 -11.32 1 94.25 103 SER B CA 1
ATOM 2067 C C . SER B 1 103 ? -2.016 -30.719 -12.125 1 94.25 103 SER B C 1
ATOM 2069 O O . SER B 1 103 ? -1.774 -31.922 -12.148 1 94.25 103 SER B O 1
ATOM 2071 N N . GLN B 1 104 ? -3.008 -30.219 -12.773 1 95.31 104 GLN B N 1
ATOM 2072 C CA . GLN B 1 104 ? -3.893 -31.031 -13.609 1 95.31 104 GLN B CA 1
ATOM 2073 C C . GLN B 1 104 ? -3.129 -31.672 -14.766 1 95.31 104 GLN B C 1
ATOM 2075 O O . GLN B 1 104 ? -3.338 -32.844 -15.078 1 95.31 104 GLN B O 1
ATOM 2080 N N . HIS B 1 105 ? -2.297 -30.875 -15.398 1 94.19 105 HIS B N 1
ATOM 2081 C CA . HIS B 1 105 ? -1.483 -31.391 -16.5 1 94.19 105 HIS B CA 1
ATOM 2082 C C . HIS B 1 105 ? -0.593 -32.531 -16.031 1 94.19 105 HIS B C 1
ATOM 2084 O O . HIS B 1 105 ? -0.536 -33.594 -16.688 1 94.19 105 HIS B O 1
ATOM 2090 N N . ASP B 1 106 ? 0.096 -32.344 -14.938 1 92.25 106 ASP B N 1
ATOM 2091 C CA . ASP B 1 106 ? 1.015 -33.344 -14.414 1 92.25 106 ASP B CA 1
ATOM 2092 C C . ASP B 1 106 ? 0.262 -34.594 -13.961 1 92.25 106 ASP B C 1
ATOM 2094 O O . ASP B 1 106 ? 0.712 -35.719 -14.195 1 92.25 106 ASP B O 1
ATOM 2098 N N . ASN B 1 107 ? -0.861 -34.375 -13.312 1 92.56 107 ASN B N 1
ATOM 2099 C CA . ASN B 1 107 ? -1.691 -35.469 -12.891 1 92.56 107 ASN B CA 1
ATOM 2100 C C . ASN B 1 107 ? -2.186 -36.312 -14.078 1 92.56 107 ASN B C 1
ATOM 2102 O O . ASN B 1 107 ? -2.199 -37.531 -14.031 1 92.56 107 ASN B O 1
ATOM 2106 N N . LYS B 1 108 ? -2.578 -35.719 -15.156 1 92.38 108 LYS B N 1
ATOM 2107 C CA . LYS B 1 108 ? -3.027 -36.406 -16.359 1 92.38 108 LYS B CA 1
ATOM 2108 C C . LYS B 1 108 ? -1.912 -37.25 -16.953 1 92.38 108 LYS B C 1
ATOM 2110 O O . LYS B 1 108 ? -2.145 -38.406 -17.375 1 92.38 108 LYS B O 1
ATOM 2115 N N . LEU B 1 109 ? -0.75 -36.688 -16.969 1 89.75 109 LEU B N 1
ATOM 2116 C CA . LEU B 1 109 ? 0.39 -37.406 -17.516 1 89.75 109 LEU B CA 1
ATOM 2117 C C . LEU B 1 109 ? 0.748 -38.594 -16.625 1 89.75 109 LEU B C 1
ATOM 2119 O O . LEU B 1 109 ? 1.103 -39.656 -17.125 1 89.75 109 LEU B O 1
ATOM 2123 N N . GLN B 1 110 ? 0.616 -38.469 -15.336 1 90.62 110 GLN B N 1
ATOM 2124 C CA . GLN B 1 110 ? 0.903 -39.531 -14.398 1 90.62 110 GLN B CA 1
ATOM 2125 C C . GLN B 1 110 ? -0.085 -40.688 -14.57 1 90.62 110 GLN B C 1
ATOM 2127 O O . GLN B 1 110 ? 0.314 -41.844 -14.609 1 90.62 110 GLN B O 1
ATOM 2132 N N . ILE B 1 111 ? -1.284 -40.375 -14.719 1 91.94 111 ILE B N 1
ATOM 2133 C CA . ILE B 1 111 ? -2.328 -41.375 -14.906 1 91.94 111 ILE B CA 1
ATOM 2134 C C . ILE B 1 111 ? -2.111 -42.094 -16.219 1 91.94 111 ILE B C 1
ATOM 2136 O O . ILE B 1 111 ? -2.244 -43.344 -16.281 1 91.94 111 ILE B O 1
ATOM 2140 N N . GLN B 1 112 ? -1.793 -41.406 -17.266 1 90.69 112 GLN B N 1
ATOM 2141 C CA . GLN B 1 112 ? -1.524 -42.031 -18.562 1 90.69 112 GLN B CA 1
ATOM 2142 C C . GLN B 1 112 ? -0.343 -43 -18.484 1 90.69 112 GLN B C 1
ATOM 2144 O O . GLN B 1 112 ? -0.387 -44.094 -19.062 1 90.69 112 GLN B O 1
ATOM 2149 N N . ARG B 1 113 ? 0.67 -42.656 -17.766 1 89.25 113 ARG B N 1
ATOM 2150 C CA . ARG B 1 113 ? 1.835 -43.531 -17.594 1 89.25 113 ARG B CA 1
ATOM 2151 C C . ARG B 1 113 ? 1.481 -44.781 -16.797 1 89.25 113 ARG B C 1
ATOM 2153 O O . ARG B 1 113 ? 1.912 -45.875 -17.141 1 89.25 113 ARG B O 1
ATOM 2160 N N . GLU B 1 114 ? 0.759 -44.562 -15.75 1 91 114 GLU B N 1
ATOM 2161 C CA . GLU B 1 114 ? 0.333 -45.719 -14.922 1 91 114 GLU B CA 1
ATOM 2162 C C . GLU B 1 114 ? -0.535 -46.688 -15.727 1 91 114 GLU B C 1
ATOM 2164 O O . GLU B 1 114 ? -0.374 -47.906 -15.617 1 91 114 GLU B O 1
ATOM 2169 N N . ARG B 1 115 ? -1.38 -46.156 -16.547 1 91.56 115 ARG B N 1
ATOM 2170 C CA . ARG B 1 115 ? -2.227 -47 -17.406 1 91.56 115 ARG B CA 1
ATOM 2171 C C . ARG B 1 115 ? -1.392 -47.781 -18.406 1 91.56 115 ARG B C 1
ATOM 2173 O O . ARG B 1 115 ? -1.655 -48.969 -18.641 1 91.56 115 ARG B O 1
ATOM 2180 N N . LYS B 1 116 ? -0.404 -47.156 -18.938 1 91.12 116 LYS B N 1
ATOM 2181 C CA . LYS B 1 116 ? 0.482 -47.812 -19.875 1 91.12 116 LYS B CA 1
ATOM 2182 C C . LYS B 1 116 ? 1.257 -48.938 -19.203 1 91.12 116 LYS B C 1
ATOM 2184 O O . LYS B 1 116 ? 1.419 -50.031 -19.766 1 91.12 116 LYS B O 1
ATOM 2189 N N . GLU B 1 117 ? 1.629 -48.625 -17.984 1 90.88 117 GLU B N 1
ATOM 2190 C CA . GLU B 1 117 ? 2.373 -49.625 -17.234 1 90.88 117 GLU B CA 1
ATOM 2191 C C . GLU B 1 117 ? 1.486 -50.812 -16.875 1 90.88 117 GLU B C 1
ATOM 2193 O O . GLU B 1 117 ? 1.911 -51.969 -16.984 1 90.88 117 GLU B O 1
ATOM 2198 N N . VAL B 1 118 ? 0.285 -50.5 -16.516 1 92.19 118 VAL B N 1
ATOM 2199 C CA . VAL B 1 118 ? -0.676 -51.531 -16.234 1 92.19 118 VAL B CA 1
ATOM 2200 C C . VAL B 1 118 ? -0.976 -52.312 -17.516 1 92.19 118 VAL B C 1
ATOM 2202 O O . VAL B 1 118 ? -1.035 -53.562 -17.5 1 92.19 118 VAL B O 1
ATOM 2205 N N . GLY B 1 119 ? -1.1 -51.688 -18.594 1 90.94 119 GLY B N 1
ATOM 2206 C CA . GLY B 1 119 ? -1.321 -52.312 -19.875 1 90.94 119 GLY B CA 1
ATOM 2207 C C . GLY B 1 119 ? -0.182 -53.25 -20.297 1 90.94 119 GLY B C 1
ATOM 2208 O O . GLY B 1 119 ? -0.413 -54.344 -20.781 1 90.94 119 GLY B O 1
ATOM 2209 N N . LYS B 1 120 ? 1.022 -52.812 -20.016 1 90.88 120 LYS B N 1
ATOM 2210 C CA . LYS B 1 120 ? 2.191 -53.656 -20.297 1 90.88 120 LYS B CA 1
ATOM 2211 C C . LYS B 1 120 ? 2.191 -54.906 -19.453 1 90.88 120 LYS B C 1
ATOM 2213 O O . LYS B 1 120 ? 2.492 -56 -19.953 1 90.88 120 LYS B O 1
ATOM 2218 N N . LYS B 1 121 ? 1.82 -54.75 -18.266 1 91.69 121 LYS B N 1
ATOM 2219 C CA . LYS B 1 121 ? 1.789 -55.906 -17.359 1 91.69 121 LYS B CA 1
ATOM 2220 C C . LYS B 1 121 ? 0.715 -56.906 -17.781 1 91.69 121 LYS B C 1
ATOM 2222 O O . LYS B 1 121 ? 0.942 -58.125 -17.75 1 91.69 121 LYS B O 1
ATOM 2227 N N . ILE B 1 122 ? -0.384 -56.344 -18.219 1 94.75 122 ILE B N 1
ATOM 2228 C CA . ILE B 1 122 ? -1.482 -57.188 -18.672 1 94.75 122 ILE B CA 1
ATOM 2229 C C . ILE B 1 122 ? -1.079 -57.938 -19.953 1 94.75 122 ILE B C 1
ATOM 2231 O O . ILE B 1 122 ? -1.319 -59.125 -20.094 1 94.75 122 ILE B O 1
ATOM 2235 N N . LYS B 1 123 ? -0.411 -57.312 -20.859 1 93.69 123 LYS B N 1
ATOM 2236 C CA . LYS B 1 123 ? 0.034 -57.938 -22.109 1 93.69 123 LYS B CA 1
ATOM 2237 C C . LYS B 1 123 ? 1.093 -59 -21.844 1 93.69 123 LYS B C 1
ATOM 2239 O O . LYS B 1 123 ? 1.058 -60.094 -22.438 1 93.69 123 LYS B O 1
ATOM 2244 N N . LYS B 1 124 ? 1.966 -58.625 -20.938 1 93.12 124 LYS B N 1
ATOM 2245 C CA . LYS B 1 124 ? 2.994 -59.594 -20.594 1 93.12 124 LYS B CA 1
ATOM 2246 C C . LYS B 1 124 ? 2.381 -60.844 -19.938 1 93.12 124 LYS B C 1
ATOM 2248 O O . LYS B 1 124 ? 2.742 -61.969 -20.266 1 93.12 124 LYS B O 1
ATOM 2253 N N . ARG B 1 125 ? 1.486 -60.688 -19.078 1 93.94 125 ARG B N 1
ATOM 2254 C CA . ARG B 1 125 ? 0.808 -61.812 -18.422 1 93.94 125 ARG B CA 1
ATOM 2255 C C . ARG B 1 125 ? 0.089 -62.688 -19.422 1 93.94 125 ARG B C 1
ATOM 2257 O O . ARG B 1 125 ? 0.187 -63.938 -19.359 1 93.94 125 ARG B O 1
ATOM 2264 N N . LYS B 1 126 ? -0.57 -62.156 -20.344 1 94.25 126 LYS B N 1
ATOM 2265 C CA . LYS B 1 126 ? -1.285 -62.906 -21.375 1 94.25 126 LYS B CA 1
ATOM 2266 C C . LYS B 1 126 ? -0.317 -63.688 -22.25 1 94.25 126 LYS B C 1
ATOM 2268 O O . LYS B 1 126 ? -0.591 -64.812 -22.625 1 94.25 126 LYS B O 1
ATOM 2273 N N . ARG B 1 127 ? 0.795 -63 -22.562 1 95.56 127 ARG B N 1
ATOM 2274 C CA . ARG B 1 127 ? 1.823 -63.688 -23.359 1 95.56 127 ARG B CA 1
ATOM 2275 C C . ARG B 1 127 ? 2.418 -64.875 -22.594 1 95.56 127 ARG B C 1
ATOM 2277 O O . ARG B 1 127 ? 2.609 -65.938 -23.172 1 95.56 127 ARG B O 1
ATOM 2284 N N . ASP B 1 128 ? 2.729 -64.688 -21.344 1 93.81 128 ASP B N 1
ATOM 2285 C CA . ASP B 1 128 ? 3.258 -65.75 -20.5 1 93.81 128 ASP B CA 1
ATOM 2286 C C . ASP B 1 128 ? 2.256 -66.938 -20.375 1 93.81 128 ASP B C 1
ATOM 2288 O O . ASP B 1 128 ? 2.631 -68.062 -20.469 1 93.81 128 ASP B O 1
ATOM 2292 N N . GLU B 1 129 ? 1.005 -66.625 -20.219 1 95.5 129 GLU B N 1
ATOM 2293 C CA . GLU B 1 129 ? -0.06 -67.625 -20.125 1 95.5 129 GLU B CA 1
ATOM 2294 C C . GLU B 1 129 ? -0.195 -68.375 -21.438 1 95.5 129 GLU B C 1
ATOM 2296 O O . GLU B 1 129 ? -0.385 -69.625 -21.422 1 95.5 129 GLU B O 1
ATOM 2301 N N . ALA B 1 130 ? -0.071 -67.75 -22.562 1 93.12 130 ALA B N 1
ATOM 2302 C CA . ALA B 1 130 ? -0.132 -68.375 -23.875 1 93.12 130 ALA B CA 1
ATOM 2303 C C . ALA B 1 130 ? 1.062 -69.312 -24.094 1 93.12 130 ALA B C 1
ATOM 2305 O O . ALA B 1 130 ? 0.911 -70.438 -24.609 1 93.12 130 ALA B O 1
ATOM 2306 N N . ASP B 1 131 ? 2.188 -68.812 -23.656 1 93.81 131 ASP B N 1
ATOM 2307 C CA . ASP B 1 131 ? 3.402 -69.625 -23.75 1 93.81 131 ASP B CA 1
ATOM 2308 C C . ASP B 1 131 ? 3.305 -70.875 -22.875 1 93.81 131 ASP B C 1
ATOM 2310 O O . ASP B 1 131 ? 3.705 -72 -23.297 1 93.81 131 ASP B O 1
ATOM 2314 N N . GLU B 1 132 ? 2.758 -70.812 -21.703 1 94.75 132 GLU B N 1
ATOM 2315 C CA . GLU B 1 132 ? 2.561 -71.938 -20.797 1 94.75 132 GLU B CA 1
ATOM 2316 C C . GLU B 1 132 ? 1.565 -72.938 -21.375 1 94.75 132 GLU B C 1
ATOM 2318 O O . GLU B 1 132 ? 1.768 -74.125 -21.266 1 94.75 132 GLU B O 1
ATOM 2323 N N . LYS B 1 133 ? 0.573 -72.438 -22.016 1 94.88 133 LYS B N 1
ATOM 2324 C CA . LYS B 1 133 ? -0.408 -73.312 -22.656 1 94.88 133 LYS B CA 1
ATOM 2325 C C . LYS B 1 133 ? 0.204 -74.062 -23.828 1 94.88 133 LYS B C 1
ATOM 2327 O O . LYS B 1 133 ? -0.051 -75.312 -24 1 94.88 133 LYS B O 1
ATOM 2332 N N . GLU B 1 134 ? 0.983 -73.312 -24.609 1 95.19 134 GLU B N 1
ATOM 2333 C CA . GLU B 1 134 ? 1.664 -73.938 -25.75 1 95.19 134 GLU B CA 1
ATOM 2334 C C . GLU B 1 134 ? 2.639 -75 -25.297 1 95.19 134 GLU B C 1
ATOM 2336 O O . GLU B 1 134 ? 2.672 -76.125 -25.859 1 95.19 134 GLU B O 1
ATOM 2341 N N . LYS B 1 135 ? 3.357 -74.812 -24.25 1 94.62 135 LYS B N 1
ATOM 2342 C CA . LYS B 1 135 ? 4.297 -75.75 -23.703 1 94.62 135 LYS B CA 1
ATOM 2343 C C . LYS B 1 135 ? 3.57 -77 -23.188 1 94.62 135 LYS B C 1
ATOM 2345 O O . LYS B 1 135 ? 4.016 -78.125 -23.391 1 94.62 135 LYS B O 1
ATOM 2350 N N . ARG B 1 136 ? 2.438 -76.812 -22.594 1 94.88 136 ARG B N 1
ATOM 2351 C CA . ARG B 1 136 ? 1.646 -77.938 -22.062 1 94.88 136 ARG B CA 1
ATOM 2352 C C . ARG B 1 136 ? 1.084 -78.812 -23.203 1 94.88 136 ARG B C 1
ATOM 2354 O O . ARG B 1 136 ? 1.071 -80 -23.109 1 94.88 136 ARG B O 1
ATOM 2361 N N . CYS B 1 137 ? 0.674 -78.125 -24.297 1 94.69 137 CYS B N 1
ATOM 2362 C CA . CYS B 1 137 ? 0.168 -78.875 -25.469 1 94.69 137 CYS B CA 1
ATOM 2363 C C . CYS B 1 137 ? 1.275 -79.625 -26.141 1 94.69 137 CYS B C 1
ATOM 2365 O O . CYS B 1 137 ? 1.066 -80.812 -26.531 1 94.69 137 CYS B O 1
ATOM 2367 N N . GLU B 1 138 ? 2.482 -79.062 -26.219 1 93.81 138 GLU B N 1
ATOM 2368 C CA . GLU B 1 138 ? 3.637 -79.75 -26.781 1 93.81 138 GLU B CA 1
ATOM 2369 C C . GLU B 1 138 ? 4.023 -81 -25.938 1 93.81 138 GLU B C 1
ATOM 2371 O O . GLU B 1 138 ? 4.367 -82.062 -26.484 1 93.81 138 GLU B O 1
ATOM 2376 N N . GLU B 1 139 ? 3.965 -80.812 -24.688 1 93 139 GLU B N 1
ATOM 2377 C CA . GLU B 1 139 ? 4.262 -81.938 -23.781 1 93 139 GLU B CA 1
ATOM 2378 C C . GLU B 1 139 ? 3.258 -83.062 -23.938 1 93 139 GLU B C 1
ATOM 2380 O O . GLU B 1 139 ? 3.635 -84.25 -23.953 1 93 139 GLU B O 1
ATOM 2385 N N . ILE B 1 140 ? 1.97 -82.812 -24.109 1 93.25 140 ILE B N 1
ATOM 2386 C CA . ILE B 1 140 ? 0.909 -83.75 -24.266 1 93.25 140 ILE B CA 1
ATOM 2387 C C . ILE B 1 140 ? 1.055 -84.5 -25.625 1 93.25 140 ILE B C 1
ATOM 2389 O O . ILE B 1 140 ? 0.918 -85.688 -25.719 1 93.25 140 ILE B O 1
ATOM 2393 N N . GLU B 1 141 ? 1.533 -83.688 -26.609 1 93.19 141 GLU B N 1
ATOM 2394 C CA . GLU B 1 141 ? 1.729 -84.25 -27.953 1 93.19 141 GLU B CA 1
ATOM 2395 C C . GLU B 1 141 ? 2.951 -85.188 -27.984 1 93.19 141 GLU B C 1
ATOM 2397 O O . GLU B 1 141 ? 2.91 -86.25 -28.594 1 93.19 141 GLU B O 1
ATOM 2402 N N . THR B 1 142 ? 3.979 -84.812 -27.359 1 93 142 THR B N 1
ATOM 2403 C CA . THR B 1 142 ? 5.191 -85.625 -27.297 1 93 142 THR B CA 1
ATOM 2404 C C . THR B 1 142 ? 4.941 -86.938 -26.547 1 93 142 THR B C 1
ATOM 2406 O O . THR B 1 142 ? 5.426 -87.938 -26.938 1 93 142 THR B O 1
ATOM 2409 N N . LYS B 1 143 ? 4.109 -86.812 -25.594 1 92.44 143 LYS B N 1
ATOM 2410 C CA . LYS B 1 143 ? 3.77 -88.062 -24.812 1 92.44 143 LYS B CA 1
ATOM 2411 C C . LYS B 1 143 ? 2.898 -89 -25.641 1 92.44 143 LYS B C 1
ATOM 2413 O O . LYS B 1 143 ? 3.094 -90.188 -25.594 1 92.44 143 LYS B O 1
ATOM 2418 N N . LYS B 1 144 ? 2.055 -88.5 -26.359 1 90.69 144 LYS B N 1
ATOM 2419 C CA . LYS B 1 144 ? 1.188 -89.312 -27.203 1 90.69 144 LYS B CA 1
ATOM 2420 C C . LYS B 1 144 ? 1.99 -90 -28.297 1 90.69 144 LYS B C 1
ATOM 2422 O O . LYS B 1 144 ? 1.772 -91.188 -28.578 1 90.69 144 LYS B O 1
ATOM 2427 N N . LYS B 1 145 ? 2.957 -89.375 -28.859 1 91.44 145 LYS B N 1
ATOM 2428 C CA . LYS B 1 145 ? 3.809 -90 -29.891 1 91.44 145 LYS B CA 1
ATOM 2429 C C . LYS B 1 145 ? 4.68 -91.062 -29.328 1 91.44 145 LYS B C 1
ATOM 2431 O O . LYS B 1 145 ? 4.871 -92.125 -29.969 1 91.44 145 LYS B O 1
ATOM 2436 N N . LYS B 1 146 ? 5.125 -90.938 -28.188 1 90.81 146 LYS B N 1
ATOM 2437 C CA . LYS B 1 146 ? 5.941 -91.938 -27.547 1 90.81 146 LYS B CA 1
ATOM 2438 C C . LYS B 1 146 ? 5.109 -93.188 -27.203 1 90.81 146 LYS B C 1
ATOM 2440 O O . LYS B 1 146 ? 5.566 -94.312 -27.375 1 90.81 146 LYS B O 1
ATOM 2445 N N . GLU B 1 147 ? 3.934 -92.938 -26.844 1 89.75 147 GLU B N 1
ATOM 2446 C CA . GLU B 1 147 ? 3.035 -94 -26.531 1 89.75 147 GLU B CA 1
ATOM 2447 C C . GLU B 1 147 ? 2.625 -94.75 -27.797 1 89.75 147 GLU B C 1
ATOM 2449 O O . GLU B 1 147 ? 2.549 -96 -27.797 1 89.75 147 GLU B O 1
ATOM 2454 N N . GLU B 1 148 ? 2.406 -94.188 -28.859 1 88.25 148 GLU B N 1
ATOM 2455 C CA . GLU B 1 148 ? 2.041 -94.812 -30.141 1 88.25 148 GLU B CA 1
ATOM 2456 C C . GLU B 1 148 ? 3.213 -95.625 -30.719 1 88.25 148 GLU B C 1
ATOM 2458 O O . GLU B 1 148 ? 3.027 -96.688 -31.266 1 88.25 148 GLU B O 1
ATOM 2463 N N . LEU B 1 149 ? 4.324 -95.312 -30.594 1 90.25 149 LEU B N 1
ATOM 2464 C CA . LEU B 1 149 ? 5.516 -96 -31.047 1 90.25 149 LEU B CA 1
ATOM 2465 C C . LEU B 1 149 ? 5.773 -97.25 -30.219 1 90.25 149 LEU B C 1
ATOM 2467 O O . LEU B 1 149 ? 6.238 -98.25 -30.734 1 90.25 149 LEU B O 1
ATOM 2471 N N . SER B 1 150 ? 5.461 -97.125 -29 1 88.44 150 SER B N 1
ATOM 2472 C CA . SER B 1 150 ? 5.672 -98.312 -28.125 1 88.44 150 SER B CA 1
ATOM 2473 C C . SER B 1 150 ? 4.645 -99.375 -28.391 1 88.44 150 SER B C 1
ATOM 2475 O O . SER B 1 150 ? 4.922 -100.562 -28.172 1 88.44 150 SER B O 1
ATOM 2477 N N . LYS B 1 151 ? 3.523 -99.062 -28.875 1 86.44 151 LYS B N 1
ATOM 2478 C CA . LYS B 1 151 ? 2.508 -100.125 -29.156 1 86.44 151 LYS B CA 1
ATOM 2479 C C . LYS B 1 151 ? 2.768 -100.75 -30.484 1 86.44 151 LYS B C 1
ATOM 2481 O O . LYS B 1 151 ? 2.357 -101.938 -30.703 1 86.44 151 LYS B O 1
ATOM 2486 N N . THR B 1 152 ? 3.33 -100.125 -31.312 1 82.38 152 THR B N 1
ATOM 2487 C CA . THR B 1 152 ? 3.592 -100.75 -32.625 1 82.38 152 THR B CA 1
ATOM 2488 C C . THR B 1 152 ? 4.879 -101.562 -32.562 1 82.38 152 THR B C 1
ATOM 2490 O O . THR B 1 152 ? 5.168 -102.312 -33.5 1 82.38 152 THR B O 1
ATOM 2493 N N . SER B 1 153 ? 5.59 -101.438 -31.594 1 66.44 153 SER B N 1
ATOM 2494 C CA . SER B 1 153 ? 6.711 -102.375 -31.484 1 66.44 153 SER B CA 1
ATOM 2495 C C . SER B 1 153 ? 6.316 -103.625 -30.719 1 66.44 153 SER B C 1
ATOM 2497 O O . SER B 1 153 ? 5.703 -103.5 -29.656 1 66.44 153 SER B O 1
#